Protein AF-A0A9E0F9N2-F1 (afdb_monomer)

pLDDT: mean 84.25, std 19.92, range [27.14, 98.0]

Nearest PDB structures (foldseek):
  6fth-assembly1_A  TM=6.564E-01  e=3.284E-06  Bifidobacterium longum subsp. infantis ATCC 15697 = JCM 1222 = DSM 20088
  6jhx-assembly2_B  TM=6.234E-01  e=3.284E-06  Sphingomonas sp.
  3vlw-assembly2_B  TM=6.230E-01  e=3.503E-06  Sphingomonas sp. A1
  1j1n-assembly2_B  TM=6.373E-01  e=5.504E-06  Sphingomonas sp. A1
  4xig-assembly1_Q  TM=6.237E-01  e=5.872E-06  Sphingomonas sp. A1

Mean predicted aligned error: 11.94 Å

Structure (mmCIF, N/CA/C/O backbone):
data_AF-A0A9E0F9N2-F1
#
_entry.id   AF-A0A9E0F9N2-F1
#
loop_
_atom_site.group_PDB
_atom_site.id
_atom_site.type_symbol
_atom_site.label_atom_id
_atom_site.label_alt_id
_atom_site.label_comp_id
_atom_site.label_asym_id
_atom_site.label_entity_id
_atom_site.label_seq_id
_atom_site.pdbx_PDB_ins_code
_atom_site.Cartn_x
_atom_site.Cartn_y
_atom_site.Cartn_z
_atom_site.occupancy
_atom_site.B_iso_or_equiv
_atom_site.auth_seq_id
_atom_site.auth_comp_id
_atom_site.auth_asym_id
_atom_site.auth_atom_id
_atom_site.pdbx_PDB_model_num
ATOM 1 N N . MET A 1 1 ? 9.001 -17.894 54.265 1.00 40.31 1 MET A N 1
ATOM 2 C CA . MET A 1 1 ? 8.763 -16.517 54.755 1.00 40.31 1 MET A CA 1
ATOM 3 C C . MET A 1 1 ? 7.273 -16.223 54.683 1.00 40.31 1 MET A C 1
ATOM 5 O O . MET A 1 1 ? 6.768 -15.761 53.677 1.00 40.31 1 MET A O 1
ATOM 9 N N . ASN A 1 2 ? 6.568 -16.594 55.752 1.00 41.91 2 ASN A N 1
ATOM 10 C CA . ASN A 1 2 ? 5.116 -16.511 55.919 1.00 41.91 2 ASN A CA 1
ATOM 11 C C . ASN A 1 2 ? 4.800 -15.435 56.970 1.00 41.91 2 ASN A C 1
ATOM 13 O O . ASN A 1 2 ? 4.476 -15.775 58.103 1.00 41.91 2 ASN A O 1
ATOM 17 N N . ARG A 1 3 ? 4.962 -14.144 56.645 1.00 32.81 3 ARG A N 1
ATOM 18 C CA . ARG A 1 3 ? 4.593 -13.025 57.543 1.00 32.81 3 ARG A CA 1
ATOM 19 C C . ARG A 1 3 ? 4.250 -11.732 56.787 1.00 32.81 3 ARG A C 1
ATOM 21 O O . ARG A 1 3 ? 4.814 -10.689 57.080 1.00 32.81 3 ARG A O 1
ATOM 28 N N . LEU A 1 4 ? 3.324 -11.789 55.827 1.00 34.91 4 LEU A N 1
ATOM 29 C CA . LEU A 1 4 ? 2.782 -10.566 55.203 1.00 34.91 4 LEU A CA 1
ATOM 30 C C . LEU A 1 4 ? 1.271 -10.619 54.888 1.00 34.91 4 LEU A C 1
ATOM 32 O O . LEU A 1 4 ? 0.783 -9.857 54.065 1.00 34.91 4 LEU A O 1
ATOM 36 N N . LYS A 1 5 ? 0.508 -11.515 55.537 1.00 35.12 5 LYS A N 1
ATOM 37 C CA . LYS A 1 5 ? -0.943 -11.692 55.294 1.00 35.12 5 LYS A CA 1
ATOM 38 C C . LYS A 1 5 ? -1.838 -11.582 56.541 1.00 35.12 5 LYS A C 1
ATOM 40 O O . LYS A 1 5 ? -2.915 -12.168 56.561 1.00 35.12 5 LYS A O 1
ATOM 45 N N . GLN A 1 6 ? -1.444 -10.867 57.601 1.00 38.44 6 GLN A N 1
ATOM 46 C CA . GLN A 1 6 ? -2.231 -10.928 58.845 1.00 38.44 6 GLN A CA 1
ATOM 47 C C . GLN A 1 6 ? -2.234 -9.666 59.719 1.00 38.44 6 GLN A C 1
ATOM 49 O O . GLN A 1 6 ? -1.860 -9.728 60.883 1.00 38.44 6 GLN A O 1
ATOM 54 N N . THR A 1 7 ? -2.661 -8.521 59.179 1.00 33.56 7 THR A N 1
ATOM 55 C CA . THR A 1 7 ? -3.140 -7.309 59.904 1.00 33.56 7 THR A CA 1
ATOM 56 C C . THR A 1 7 ? -3.496 -6.281 58.812 1.00 33.56 7 THR A C 1
ATOM 58 O O . THR A 1 7 ? -2.681 -6.080 57.932 1.00 33.56 7 THR A O 1
ATOM 61 N N . LEU A 1 8 ? -4.654 -5.632 58.662 1.00 30.97 8 LEU A N 1
ATOM 62 C CA . LEU A 1 8 ? -5.752 -5.262 59.542 1.00 30.97 8 LEU A CA 1
ATOM 63 C C . LEU A 1 8 ? -7.096 -5.397 58.787 1.00 30.97 8 LEU A C 1
ATOM 65 O O . LEU A 1 8 ? -7.351 -4.707 57.806 1.00 30.97 8 LEU A O 1
ATOM 69 N N . LYS A 1 9 ? -8.003 -6.219 59.318 1.00 31.59 9 LYS A N 1
ATOM 70 C CA . LYS A 1 9 ? -9.458 -6.031 59.226 1.00 31.59 9 LYS A CA 1
ATOM 71 C C . LYS A 1 9 ? -9.930 -5.848 60.667 1.00 31.59 9 LYS A C 1
ATOM 73 O O . LYS A 1 9 ? -9.740 -6.786 61.439 1.00 31.59 9 LYS A O 1
ATOM 78 N N . LYS A 1 10 ? -10.510 -4.689 61.009 1.00 31.08 10 LYS A N 1
ATOM 79 C CA . LYS A 1 10 ? -11.670 -4.504 61.915 1.00 31.08 10 LYS A CA 1
ATOM 80 C C . LYS A 1 10 ? -11.843 -3.036 62.351 1.00 31.08 10 LYS A C 1
ATOM 82 O O . LYS A 1 10 ? -11.003 -2.498 63.054 1.00 31.08 10 LYS A O 1
ATOM 87 N N . CYS A 1 11 ? -12.994 -2.490 61.945 1.00 29.84 11 CYS A N 1
ATOM 88 C CA . CYS A 1 11 ? -13.969 -1.727 62.737 1.00 29.84 11 CYS A CA 1
ATOM 89 C C . CYS A 1 11 ? -13.509 -0.510 63.556 1.00 29.84 11 CYS A C 1
ATOM 91 O O . CYS A 1 11 ? -12.897 -0.711 64.592 1.00 29.84 11 CYS A O 1
ATOM 93 N N . VAL A 1 12 ? -14.043 0.679 63.233 1.00 30.47 12 VAL A N 1
ATOM 94 C CA . VAL A 1 12 ? -14.857 1.491 64.169 1.00 30.47 12 VAL A CA 1
ATOM 95 C C . VAL A 1 12 ? -15.893 2.291 63.362 1.00 30.47 12 VAL A C 1
ATOM 97 O O . VAL A 1 12 ? -15.544 3.080 62.492 1.00 30.47 12 VAL A O 1
ATOM 100 N N . ALA A 1 13 ? -17.170 2.061 63.663 1.00 29.70 13 ALA A N 1
ATOM 101 C CA . ALA A 1 13 ? -18.295 2.935 63.349 1.00 29.70 13 ALA A CA 1
ATOM 102 C C . ALA A 1 13 ? -18.538 3.878 64.540 1.00 29.70 13 ALA A C 1
ATOM 104 O O . ALA A 1 13 ? -18.336 3.427 65.660 1.00 29.70 13 ALA A O 1
ATOM 105 N N . PHE A 1 14 ? -18.971 5.125 64.309 1.00 31.23 14 PHE A N 1
ATOM 106 C CA . PHE A 1 14 ? -19.960 5.898 65.094 1.00 31.23 14 PHE A CA 1
ATOM 107 C C . PHE A 1 14 ? -19.943 7.375 64.657 1.00 31.23 14 PHE A C 1
ATOM 109 O O . PHE A 1 14 ? -18.879 7.982 64.595 1.00 31.23 14 PHE A O 1
ATOM 116 N N . GLY A 1 15 ? -21.120 7.965 64.410 1.00 28.36 15 GLY A N 1
ATOM 117 C CA . GLY A 1 15 ? -21.256 9.417 64.241 1.00 28.36 15 GLY A CA 1
ATOM 118 C C . GLY A 1 15 ? -22.510 9.875 63.496 1.00 28.36 15 GLY A C 1
ATOM 119 O O . GLY A 1 15 ? -22.404 10.469 62.432 1.00 28.36 15 GLY A O 1
ATOM 120 N N . VAL A 1 16 ? -23.693 9.581 64.042 1.00 32.97 16 VAL A N 1
ATOM 121 C CA . VAL A 1 16 ? -24.986 10.131 63.602 1.00 32.97 16 VAL A CA 1
ATOM 122 C C . VAL A 1 16 ? -25.137 11.552 64.150 1.00 32.97 16 VAL A C 1
ATOM 124 O O . VAL A 1 16 ? -25.133 11.721 65.367 1.00 32.97 16 VAL A O 1
ATOM 127 N N . THR A 1 17 ? -25.376 12.540 63.284 1.00 34.41 17 THR A N 1
ATOM 128 C CA . THR A 1 17 ? -25.982 13.820 63.687 1.00 34.41 17 THR A CA 1
ATOM 129 C C . THR A 1 17 ? -27.096 14.161 62.705 1.00 34.41 17 THR A C 1
ATOM 131 O O . THR A 1 17 ? -26.845 14.463 61.541 1.00 34.41 17 THR A O 1
ATOM 134 N N . GLY A 1 18 ? -28.339 14.049 63.173 1.00 30.42 18 GLY A N 1
ATOM 135 C CA . GLY A 1 18 ? -29.533 14.422 62.426 1.00 30.42 18 GLY A CA 1
ATOM 136 C C . GLY A 1 18 ? -29.786 15.929 62.453 1.00 30.42 18 GLY A C 1
ATOM 137 O O . GLY A 1 18 ? -29.543 16.589 63.462 1.00 30.42 18 GLY A O 1
ATOM 138 N N . ILE A 1 19 ? -30.339 16.449 61.358 1.00 34.53 19 ILE A N 1
ATOM 139 C CA . ILE A 1 19 ? -31.045 17.731 61.312 1.00 34.53 19 ILE A CA 1
ATOM 140 C C . ILE A 1 19 ? -32.457 17.469 60.777 1.00 34.53 19 ILE A C 1
ATOM 142 O O . ILE A 1 19 ? -32.657 16.705 59.835 1.00 34.53 19 ILE A O 1
ATOM 146 N N . MET A 1 20 ? -33.419 18.061 61.483 1.00 32.75 20 MET A N 1
ATOM 147 C CA . MET A 1 20 ? -34.863 17.883 61.382 1.00 32.75 20 MET A CA 1
ATOM 148 C C . MET A 1 20 ? -35.485 18.329 60.055 1.00 32.75 20 MET A C 1
ATOM 150 O O . MET A 1 20 ? -35.034 19.263 59.400 1.00 32.75 20 MET A O 1
ATOM 154 N N . LEU A 1 21 ? -36.620 17.682 59.782 1.00 34.66 21 LEU A N 1
ATOM 155 C CA . LEU A 1 21 ? -37.637 17.980 58.785 1.00 34.66 21 LEU A CA 1
ATOM 156 C C . LEU A 1 21 ? -38.143 19.434 58.798 1.00 34.66 21 LEU A C 1
ATOM 158 O O . LEU A 1 21 ? -38.529 19.952 59.845 1.00 34.66 21 LEU A O 1
ATOM 162 N N . ILE A 1 22 ? -38.356 19.983 57.598 1.00 37.59 22 ILE A N 1
ATOM 163 C CA . ILE A 1 22 ? -39.497 20.861 57.305 1.00 37.59 22 ILE A CA 1
ATOM 164 C C . ILE A 1 22 ? -40.294 20.201 56.172 1.00 37.59 22 ILE A C 1
ATOM 166 O O . ILE A 1 22 ? -39.841 20.114 55.034 1.00 37.59 22 ILE A O 1
ATOM 170 N N . LEU A 1 23 ? -41.480 19.696 56.512 1.00 38.22 23 LEU A N 1
ATOM 171 C CA . LEU A 1 23 ? -42.520 19.263 55.580 1.00 38.22 23 LEU A CA 1
ATOM 172 C C . LEU A 1 23 ? -43.350 20.484 55.169 1.00 38.22 23 LEU A C 1
ATOM 174 O O . LEU A 1 23 ? -43.951 21.104 56.040 1.00 38.22 23 LEU A O 1
ATOM 178 N N . ALA A 1 24 ? -43.419 20.780 53.867 1.00 36.12 24 ALA A N 1
ATOM 179 C CA . ALA A 1 24 ? -44.659 21.060 53.123 1.00 36.12 24 ALA A CA 1
ATOM 180 C C . ALA A 1 24 ? -44.335 21.620 51.726 1.00 36.12 24 ALA A C 1
ATOM 182 O O . ALA A 1 24 ? -43.833 22.731 51.592 1.00 36.12 24 ALA A O 1
ATOM 183 N N . GLY A 1 25 ? -44.679 20.866 50.680 1.00 27.14 25 GLY A N 1
ATOM 184 C CA . GLY A 1 25 ? -44.636 21.347 49.298 1.00 27.14 25 GLY A CA 1
ATOM 185 C C . GLY A 1 25 ? -44.597 20.208 48.288 1.00 27.14 25 GLY A C 1
ATOM 186 O O . GLY A 1 25 ? -43.538 19.854 47.791 1.00 27.14 25 GLY A O 1
ATOM 187 N N . CYS A 1 26 ? -45.755 19.607 48.013 1.00 37.50 26 CYS A N 1
ATOM 188 C CA . CYS A 1 26 ? -45.933 18.570 47.001 1.00 37.50 26 CYS A CA 1
ATOM 189 C C . CYS A 1 26 ? -45.373 18.987 45.630 1.00 37.50 26 CYS A C 1
ATOM 191 O O . CYS A 1 26 ? -45.922 19.881 44.989 1.00 37.50 26 CYS A O 1
ATOM 193 N N . LYS A 1 27 ? -44.353 18.267 45.162 1.00 34.59 27 LYS A N 1
ATOM 194 C CA . LYS A 1 27 ? -44.205 17.746 43.793 1.00 34.59 27 LYS A CA 1
ATOM 195 C C . LYS A 1 27 ? -43.088 16.708 43.846 1.00 34.59 27 LYS A C 1
ATOM 197 O O . LYS A 1 27 ? -41.929 17.052 44.048 1.00 34.59 27 LYS A O 1
ATOM 202 N N . SER A 1 28 ? -43.475 15.437 43.784 1.00 33.94 28 SER A N 1
ATOM 203 C CA . SER A 1 28 ? -42.561 14.300 43.855 1.00 33.94 28 SER A CA 1
ATOM 204 C C . SER A 1 28 ? -41.427 14.418 42.829 1.00 33.94 28 SER A C 1
ATOM 206 O O . SER A 1 28 ? -41.646 14.983 41.753 1.00 33.94 28 SER A O 1
ATOM 208 N N . PRO A 1 29 ? -40.232 13.888 43.140 1.00 38.69 29 PRO A N 1
ATOM 209 C CA . PRO A 1 29 ? -39.065 14.013 42.284 1.00 38.69 29 PRO A CA 1
ATOM 210 C C . PRO A 1 29 ? -39.272 13.162 41.036 1.00 38.69 29 PRO A C 1
ATOM 212 O O . PRO A 1 29 ? -39.726 12.019 41.133 1.00 38.69 29 PRO A O 1
ATOM 215 N N . ALA A 1 30 ? -38.908 13.706 39.876 1.00 35.12 30 ALA A N 1
ATOM 216 C CA . ALA A 1 30 ? -38.599 12.877 38.724 1.00 35.12 30 ALA A CA 1
ATOM 217 C C . ALA A 1 30 ? -37.559 11.850 39.185 1.00 35.12 30 ALA A C 1
ATOM 219 O O . ALA A 1 30 ? -36.481 12.217 39.658 1.00 35.12 30 ALA A O 1
ATOM 220 N N . GLY A 1 31 ? -37.952 10.578 39.158 1.00 32.50 31 GLY A N 1
ATOM 221 C CA . GLY A 1 31 ? -37.070 9.479 39.489 1.00 32.50 31 GLY A CA 1
ATOM 222 C C . GLY A 1 31 ? -35.816 9.572 38.634 1.00 32.50 31 GLY A C 1
ATOM 223 O O . GLY A 1 31 ? -35.885 9.825 37.432 1.00 32.50 31 GLY A O 1
ATOM 224 N N . PHE A 1 32 ? -34.675 9.362 39.275 1.00 35.56 32 PHE A N 1
ATOM 225 C CA . PHE A 1 32 ? -33.494 8.864 38.597 1.00 35.56 32 PHE A CA 1
ATOM 226 C C . PHE A 1 32 ? -33.914 7.540 37.946 1.00 35.56 32 PHE A C 1
ATOM 228 O O . PHE A 1 32 ? -34.087 6.534 38.632 1.00 35.56 32 PHE A O 1
ATOM 235 N N . VAL A 1 33 ? -34.200 7.569 36.647 1.00 35.78 33 VAL A N 1
ATOM 236 C CA . VAL A 1 33 ? -34.389 6.355 35.860 1.00 35.78 33 VAL A CA 1
ATOM 237 C C . VAL A 1 33 ? -32.987 5.824 35.608 1.00 35.78 33 VAL A C 1
ATOM 239 O O . VAL A 1 33 ? -32.228 6.402 34.835 1.00 35.78 33 VAL A O 1
ATOM 242 N N . SER A 1 34 ? -32.623 4.752 36.306 1.00 42.72 34 SER A N 1
ATOM 243 C CA . SER A 1 34 ? -31.583 3.847 35.838 1.00 42.72 34 SER A CA 1
ATOM 244 C C . SER A 1 34 ? -32.065 3.277 34.507 1.00 42.72 34 SER A C 1
ATOM 246 O O . SER A 1 34 ? -32.918 2.390 34.483 1.00 42.72 34 SER A O 1
ATOM 248 N N . ASN A 1 35 ? -31.583 3.831 33.400 1.00 46.00 35 ASN A N 1
ATOM 249 C CA . ASN A 1 35 ? -31.760 3.211 32.098 1.00 46.00 35 ASN A CA 1
ATOM 250 C C . ASN A 1 35 ? -30.748 2.062 31.997 1.00 46.00 35 ASN A C 1
ATOM 252 O O . ASN A 1 35 ? -29.720 2.177 31.338 1.00 46.00 35 ASN A O 1
ATOM 256 N N . ASP A 1 36 ? -31.062 0.943 32.651 1.00 61.69 36 ASP A N 1
ATOM 257 C CA . ASP A 1 36 ? -30.678 -0.371 32.136 1.00 61.69 36 ASP A CA 1
ATOM 258 C C . ASP A 1 36 ? -31.484 -0.570 30.846 1.00 61.69 36 ASP A C 1
ATOM 260 O O . ASP A 1 36 ? -32.541 -1.197 30.824 1.00 61.69 36 ASP A O 1
ATOM 264 N N . ASN A 1 37 ? -31.058 0.103 29.778 1.00 81.56 37 ASN A N 1
ATOM 265 C CA . ASN A 1 37 ? -31.747 0.058 28.502 1.00 81.56 37 ASN A CA 1
ATOM 266 C C . ASN A 1 37 ? -31.257 -1.187 27.756 1.00 81.56 37 ASN A C 1
ATOM 268 O O . ASN A 1 37 ? -30.230 -1.144 27.081 1.00 81.56 37 ASN A O 1
ATOM 272 N N . GLU A 1 38 ? -31.965 -2.308 27.919 1.00 90.75 38 GLU A N 1
ATOM 273 C CA . GLU A 1 38 ? -31.661 -3.585 27.251 1.00 90.75 38 GLU A CA 1
ATOM 274 C C . GLU A 1 38 ? -31.418 -3.408 25.744 1.00 90.75 38 GLU A C 1
ATOM 276 O O . GLU A 1 38 ? -30.523 -4.041 25.190 1.00 90.75 38 GLU A O 1
ATOM 281 N N . GLU A 1 39 ? -32.143 -2.492 25.094 1.00 91.94 39 GLU A N 1
ATOM 282 C CA . GLU A 1 39 ? -31.961 -2.161 23.678 1.00 91.94 39 GLU A CA 1
ATOM 283 C C . GLU A 1 39 ? -30.603 -1.501 23.397 1.00 91.94 39 GLU A C 1
ATOM 285 O O . GLU A 1 39 ? -29.928 -1.855 22.432 1.00 91.94 39 GLU A O 1
ATOM 290 N N . TYR A 1 40 ? -30.167 -0.570 24.251 1.00 94.00 40 TYR A N 1
ATOM 291 C CA . TYR A 1 40 ? -28.843 0.047 24.138 1.00 94.00 40 TYR A CA 1
ATOM 292 C C . TYR A 1 40 ? -27.743 -1.005 24.292 1.00 94.00 40 TYR A C 1
ATOM 294 O O . TYR A 1 40 ? -26.836 -1.066 23.466 1.00 94.00 40 TYR A O 1
ATOM 302 N N . ASN A 1 41 ? -27.854 -1.865 25.309 1.00 94.94 41 ASN A N 1
ATOM 303 C CA . ASN A 1 41 ? -26.876 -2.922 25.561 1.00 94.94 41 ASN A CA 1
ATOM 304 C C . ASN A 1 41 ? -26.823 -3.931 24.407 1.00 94.94 41 ASN A C 1
ATOM 306 O O . ASN A 1 41 ? -25.735 -4.320 23.997 1.00 94.94 41 ASN A O 1
ATOM 310 N N . ALA A 1 42 ? -27.973 -4.305 23.839 1.00 95.56 42 ALA A N 1
ATOM 311 C CA . ALA A 1 42 ? -28.033 -5.187 22.676 1.00 95.56 42 ALA A CA 1
ATOM 312 C C . ALA A 1 42 ? -27.363 -4.564 21.440 1.00 95.56 42 ALA A C 1
ATOM 314 O O . ALA A 1 42 ? -26.584 -5.233 20.766 1.00 95.56 42 ALA A O 1
ATOM 315 N N . ARG A 1 43 ? -27.607 -3.275 21.169 1.00 95.88 43 ARG A N 1
ATOM 316 C CA . ARG A 1 43 ? -26.970 -2.556 20.052 1.00 95.88 43 ARG A CA 1
ATOM 317 C C . ARG A 1 43 ? -25.470 -2.355 20.257 1.00 95.88 43 ARG A C 1
ATOM 319 O O . ARG A 1 43 ? -24.709 -2.465 19.303 1.00 95.88 43 ARG A O 1
ATOM 326 N N . MET A 1 44 ? -25.039 -2.075 21.488 1.00 95.62 44 MET A N 1
ATOM 327 C CA . MET A 1 44 ? -23.616 -2.031 21.837 1.00 95.62 44 MET A CA 1
ATOM 328 C C . MET A 1 44 ? -22.942 -3.386 21.612 1.00 95.62 44 MET A C 1
ATOM 330 O O . MET A 1 44 ? -21.838 -3.428 21.077 1.00 95.62 44 MET A O 1
ATOM 334 N N . GLU A 1 45 ? -23.592 -4.481 22.007 1.00 95.00 45 GLU A N 1
ATOM 335 C CA . GLU A 1 45 ? -23.057 -5.829 21.818 1.00 95.00 45 GLU A CA 1
ATOM 336 C C . GLU A 1 45 ? -22.947 -6.179 20.332 1.00 95.00 45 GLU A C 1
ATOM 338 O O . GLU A 1 45 ? -21.895 -6.626 19.882 1.00 95.00 45 GLU A O 1
ATOM 343 N N . GLU A 1 46 ? -23.983 -5.898 19.540 1.00 95.88 46 GLU A N 1
ATOM 344 C CA . GLU A 1 46 ? -23.954 -6.090 18.086 1.00 95.88 46 GLU A CA 1
ATOM 345 C C . GLU A 1 46 ? -22.824 -5.284 17.426 1.00 95.88 46 GLU A C 1
ATOM 347 O O . GLU A 1 46 ? -22.082 -5.824 16.605 1.00 95.88 46 GLU A O 1
ATOM 352 N N . ALA A 1 47 ? -22.639 -4.018 17.813 1.00 95.25 47 ALA A N 1
ATOM 353 C CA . ALA A 1 47 ? -21.576 -3.163 17.284 1.00 95.25 47 ALA A CA 1
ATOM 354 C C . ALA A 1 47 ? -20.163 -3.664 17.623 1.00 95.25 47 ALA A C 1
ATOM 356 O O . ALA A 1 47 ? -19.248 -3.536 16.813 1.00 95.25 47 ALA A O 1
ATOM 357 N N . ARG A 1 48 ? -19.978 -4.265 18.803 1.00 92.06 48 ARG A N 1
ATOM 358 C CA . ARG A 1 48 ? -18.677 -4.785 19.259 1.00 92.06 48 ARG A CA 1
ATOM 359 C C . ARG A 1 48 ? -18.368 -6.197 18.771 1.00 92.06 48 ARG A C 1
ATOM 361 O O . ARG A 1 48 ? -17.228 -6.634 18.901 1.00 92.06 48 ARG A O 1
ATOM 368 N N . THR A 1 49 ? -19.362 -6.912 18.249 1.00 94.88 49 THR A N 1
ATOM 369 C CA . THR A 1 49 ? -19.223 -8.326 17.869 1.00 94.88 49 THR A CA 1
ATOM 370 C C . THR A 1 49 ? -19.488 -8.606 16.395 1.00 94.88 49 THR A C 1
ATOM 372 O O . THR A 1 49 ? -19.428 -9.761 15.975 1.00 94.88 49 THR A O 1
ATOM 375 N N . THR A 1 50 ? -19.769 -7.577 15.591 1.00 94.56 50 THR A N 1
ATOM 376 C CA . THR A 1 50 ? -20.038 -7.742 14.162 1.00 94.56 50 THR A CA 1
ATOM 377 C C . THR A 1 50 ? -19.345 -6.669 13.319 1.00 94.56 50 THR A C 1
ATOM 379 O O . THR A 1 50 ? -19.129 -5.555 13.793 1.00 94.56 50 THR A O 1
ATOM 382 N N . PRO A 1 51 ? -19.037 -6.946 12.037 1.00 93.81 51 PRO A N 1
ATOM 383 C CA . PRO A 1 51 ? -18.333 -5.987 11.178 1.00 93.81 51 PRO A CA 1
ATOM 384 C C . PRO A 1 51 ? -19.110 -4.703 10.857 1.00 93.81 51 PRO A C 1
ATOM 386 O O . PRO A 1 51 ? -18.510 -3.703 10.469 1.00 93.81 51 PRO A O 1
ATOM 389 N N . P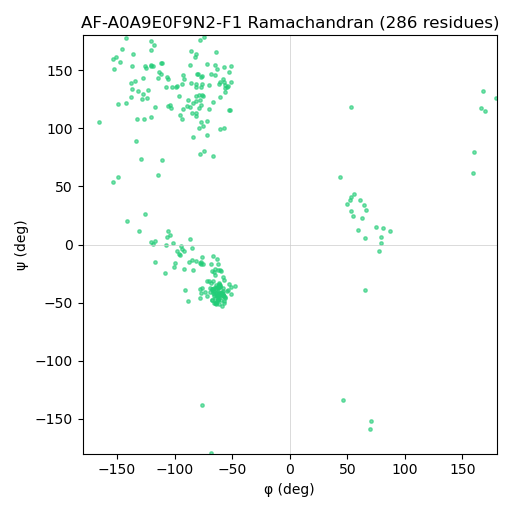HE A 1 52 ? -20.444 -4.744 10.942 1.00 94.56 52 PHE A N 1
ATOM 390 C CA . PHE A 1 52 ? -21.327 -3.669 10.471 1.00 94.56 52 PHE A CA 1
ATOM 391 C C . PHE A 1 52 ? -22.379 -3.244 11.503 1.00 94.56 52 PHE A C 1
ATOM 393 O O . PHE A 1 52 ? -23.311 -2.520 11.156 1.00 94.56 52 PHE A O 1
ATOM 400 N N . GLY A 1 53 ? -22.261 -3.689 12.756 1.00 95.19 53 GLY A N 1
ATOM 401 C CA . GLY A 1 53 ? -23.157 -3.260 13.824 1.00 95.19 53 GLY A CA 1
ATOM 402 C C . GLY A 1 53 ? -22.954 -1.777 14.132 1.00 95.19 53 GLY A C 1
ATOM 403 O O . GLY A 1 53 ? -21.848 -1.338 14.441 1.00 95.19 53 GLY A O 1
ATOM 404 N N . ALA A 1 54 ? -24.022 -0.986 14.029 1.00 97.00 54 ALA A N 1
ATOM 405 C CA . ALA A 1 54 ? -23.952 0.450 14.264 1.00 97.00 54 ALA A CA 1
ATOM 406 C C . ALA A 1 54 ? -24.003 0.784 15.753 1.00 97.00 54 ALA A C 1
ATOM 408 O O . ALA A 1 54 ? -24.959 0.416 16.448 1.00 97.00 54 ALA A O 1
ATOM 409 N N . TYR A 1 55 ? -23.037 1.576 16.220 1.00 97.38 55 TYR A N 1
ATOM 410 C CA . TYR A 1 55 ? -23.033 2.036 17.602 1.00 97.38 55 TYR A CA 1
ATOM 411 C C . TYR A 1 55 ? -24.290 2.874 17.909 1.00 97.38 55 TYR A C 1
ATOM 413 O O . TYR A 1 55 ? -24.717 3.694 17.085 1.00 97.38 55 TYR A O 1
ATOM 421 N N . PRO A 1 56 ? -24.927 2.680 19.079 1.00 96.44 56 PRO A N 1
ATOM 422 C CA . PRO A 1 56 ? -26.134 3.410 19.464 1.00 96.44 56 PRO A CA 1
ATOM 423 C C . PRO A 1 56 ? -25.897 4.913 19.642 1.00 96.44 56 PRO A C 1
ATOM 425 O O . PRO A 1 56 ? -26.815 5.700 19.418 1.00 96.44 56 PRO A O 1
ATOM 428 N N . GLU A 1 57 ? -24.670 5.307 19.973 1.00 96.19 57 GLU A N 1
ATOM 429 C CA . GLU A 1 57 ? -24.202 6.691 19.986 1.00 96.19 57 GLU A CA 1
ATOM 430 C C . GLU A 1 57 ? -23.019 6.836 19.033 1.00 96.19 57 GLU A C 1
ATOM 432 O O . GLU A 1 57 ? -22.328 5.861 18.741 1.00 96.19 57 GLU A O 1
ATOM 437 N N . THR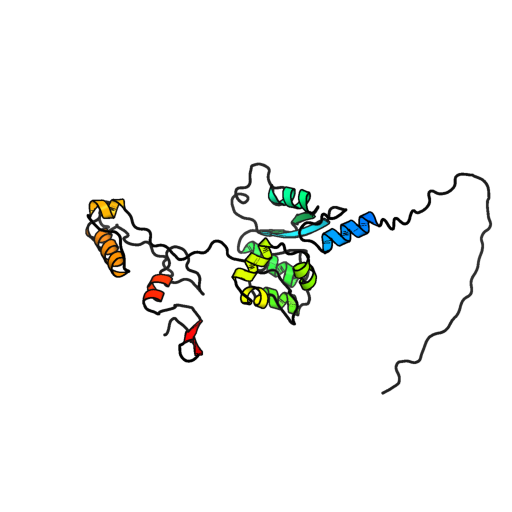 A 1 58 ? -22.809 8.048 18.513 1.00 97.25 58 THR A N 1
ATOM 438 C CA . THR A 1 58 ? -21.632 8.305 17.684 1.00 97.25 58 THR A CA 1
ATOM 439 C C . THR A 1 58 ? -20.377 8.060 18.504 1.00 97.25 58 THR A C 1
ATOM 441 O O . THR A 1 58 ? -20.197 8.692 19.544 1.00 97.25 58 THR A O 1
ATOM 444 N N . ILE A 1 59 ? -19.483 7.229 17.976 1.00 96.62 59 ILE A N 1
ATOM 445 C CA . ILE A 1 59 ? -18.122 7.113 18.490 1.00 96.62 59 ILE A CA 1
ATOM 446 C C . ILE A 1 59 ? -17.204 7.996 17.653 1.00 96.62 59 ILE A C 1
ATOM 448 O O . ILE A 1 59 ? -17.188 7.905 16.424 1.00 96.62 59 ILE A O 1
ATOM 452 N N . GLU A 1 60 ? -16.450 8.851 18.332 1.00 97.69 60 GLU A N 1
ATOM 453 C CA . GLU A 1 60 ? -15.331 9.582 17.747 1.00 97.69 60 GLU A CA 1
ATOM 454 C C . GLU A 1 60 ? -14.028 8.856 18.083 1.00 97.69 60 GLU A C 1
ATOM 456 O O . GLU A 1 60 ? -13.854 8.409 19.215 1.00 97.69 60 GLU A O 1
ATOM 461 N N . TYR A 1 61 ? -13.134 8.731 17.103 1.00 97.00 61 TYR A N 1
ATOM 462 C CA . TYR A 1 61 ? -11.789 8.190 17.298 1.00 97.00 61 TYR A CA 1
ATOM 463 C C . TYR A 1 61 ? -10.748 9.157 16.746 1.00 97.00 61 TYR A C 1
ATOM 465 O O . TYR A 1 61 ? -10.962 9.807 15.718 1.00 97.00 61 TYR A O 1
ATOM 473 N N . THR A 1 62 ? -9.614 9.245 17.425 1.00 97.94 62 THR A N 1
ATOM 474 C CA . THR A 1 62 ? -8.479 10.058 17.010 1.00 97.94 62 THR A CA 1
ATOM 475 C C . THR A 1 62 ? -7.644 9.336 15.957 1.00 97.94 62 THR A C 1
ATOM 477 O O . THR A 1 62 ? -7.365 8.142 16.072 1.00 97.94 62 THR A O 1
ATOM 480 N N . LEU A 1 63 ? -7.252 10.059 14.908 1.00 97.62 63 LEU A N 1
ATOM 481 C CA . LEU A 1 63 ? -6.533 9.504 13.762 1.00 97.62 63 LEU A CA 1
ATOM 482 C C . LEU A 1 63 ? -5.250 10.291 13.483 1.00 97.62 63 LEU A C 1
ATOM 484 O O . LEU A 1 63 ? -5.271 11.516 13.347 1.00 97.62 63 LEU A O 1
ATOM 488 N N . GLY A 1 64 ? -4.133 9.576 13.348 1.00 97.00 64 GLY A N 1
ATOM 489 C CA . GLY A 1 64 ? -2.941 10.088 12.676 1.00 97.00 64 GLY A CA 1
ATOM 490 C C . GLY A 1 64 ? -3.134 9.992 11.166 1.00 97.00 64 GLY A C 1
ATOM 491 O O . GLY A 1 64 ? -2.991 8.908 10.594 1.00 97.00 64 GLY A O 1
ATOM 492 N N . LYS A 1 65 ? -3.485 11.097 10.503 1.00 94.88 65 LYS A N 1
ATOM 493 C CA . LYS A 1 65 ? -3.938 11.082 9.109 1.00 94.88 65 LYS A CA 1
ATOM 494 C C . LYS A 1 65 ? -2.793 11.315 8.124 1.00 94.88 65 LYS A C 1
ATOM 496 O O . LYS A 1 65 ? -2.204 12.394 8.063 1.00 94.88 65 LYS A O 1
ATOM 501 N N . MET A 1 66 ? -2.527 10.309 7.293 1.00 92.69 66 MET A N 1
ATOM 502 C CA . MET A 1 66 ? -1.686 10.490 6.114 1.00 92.69 66 MET A CA 1
ATOM 503 C C . MET A 1 66 ? -2.483 11.237 5.040 1.00 92.69 66 MET A C 1
ATOM 505 O O . MET A 1 66 ? -3.615 10.868 4.706 1.00 92.69 66 MET A O 1
ATOM 509 N N . THR A 1 67 ? -1.898 12.311 4.526 1.00 91.62 67 THR A N 1
ATOM 510 C CA . THR A 1 67 ? -2.466 13.158 3.476 1.00 91.62 67 THR A CA 1
ATOM 511 C C . THR A 1 67 ? -1.671 13.000 2.188 1.00 91.62 67 THR A C 1
ATOM 513 O O . THR A 1 67 ? -0.502 12.624 2.206 1.00 91.62 67 THR A O 1
ATOM 516 N N . SER A 1 68 ? -2.312 13.288 1.058 1.00 87.81 68 SER A N 1
ATOM 517 C CA . SER A 1 68 ? -1.673 13.259 -0.257 1.00 87.81 68 SER A CA 1
ATOM 518 C C . SER A 1 68 ? -1.744 14.624 -0.938 1.00 87.81 68 SER A C 1
ATOM 520 O O . SER A 1 68 ? -2.490 15.524 -0.529 1.00 87.81 68 SER A O 1
ATOM 522 N N . VAL A 1 69 ? -0.967 14.769 -2.010 1.00 86.25 69 VAL A N 1
ATOM 523 C CA . VAL A 1 69 ? -0.951 15.963 -2.855 1.00 86.25 69 VAL A CA 1
ATOM 524 C C . VAL A 1 69 ? -2.343 16.270 -3.413 1.00 86.25 69 VAL A C 1
ATOM 526 O O . VAL A 1 69 ? -3.183 15.388 -3.585 1.00 86.25 69 VAL A O 1
ATOM 529 N N . ASN A 1 70 ? -2.593 17.551 -3.697 1.00 84.56 70 ASN A N 1
ATOM 530 C CA . ASN A 1 70 ? -3.857 18.035 -4.261 1.00 84.56 70 ASN A CA 1
ATOM 531 C C . ASN A 1 70 ? -5.110 17.580 -3.482 1.00 84.56 70 ASN A C 1
ATOM 533 O O . ASN A 1 70 ? -6.122 17.229 -4.087 1.00 84.56 70 ASN A O 1
ATOM 537 N N . ASN A 1 71 ? -5.034 17.531 -2.144 1.00 83.88 71 ASN A N 1
ATOM 538 C CA . ASN A 1 71 ? -6.130 17.062 -1.286 1.00 83.88 71 ASN A CA 1
ATOM 539 C C . ASN A 1 71 ? -6.643 15.666 -1.701 1.00 83.88 71 ASN A C 1
ATOM 541 O O . ASN A 1 71 ? -7.846 15.430 -1.785 1.00 83.88 71 ASN A O 1
ATOM 545 N N . SER A 1 72 ? -5.724 14.762 -2.060 1.00 86.12 72 SER A N 1
ATOM 546 C CA . SER A 1 72 ? -6.032 13.421 -2.588 1.00 86.12 72 SER A CA 1
ATOM 547 C C . SER A 1 72 ? -6.957 13.417 -3.817 1.00 86.12 72 SER A C 1
ATOM 549 O O . SER A 1 72 ? -7.648 12.432 -4.072 1.00 86.12 72 SER A O 1
ATOM 551 N N . ASN A 1 73 ? -6.994 14.517 -4.580 1.00 89.38 73 ASN A N 1
ATOM 552 C CA . ASN A 1 73 ? -7.938 14.747 -5.678 1.00 89.38 73 ASN A CA 1
ATOM 553 C C . ASN A 1 73 ? -9.414 14.567 -5.266 1.00 89.38 73 ASN A C 1
ATOM 555 O O . ASN A 1 73 ? -10.244 14.174 -6.090 1.00 89.38 73 ASN A O 1
ATOM 559 N N . MET A 1 74 ? -9.744 14.823 -3.994 1.00 92.06 74 MET A N 1
ATOM 560 C CA . MET A 1 74 ? -11.121 14.744 -3.510 1.00 92.06 74 MET A CA 1
ATOM 561 C C . MET A 1 74 ? -12.015 15.778 -4.217 1.00 92.06 74 MET A C 1
ATOM 563 O O . MET A 1 74 ? -11.524 16.834 -4.635 1.00 92.06 74 MET A O 1
ATOM 567 N N . PRO A 1 75 ? -13.325 15.493 -4.361 1.00 93.88 75 PRO A N 1
ATOM 568 C CA . PRO A 1 75 ? -14.284 16.458 -4.880 1.00 93.88 75 PRO A CA 1
ATOM 569 C C . PRO A 1 75 ? -14.217 17.804 -4.152 1.00 93.88 75 PRO A C 1
ATOM 571 O O . PRO A 1 75 ? -13.849 17.890 -2.982 1.00 93.88 75 PRO A O 1
ATOM 574 N N . GLU A 1 76 ? -14.618 18.869 -4.842 1.00 91.00 76 GLU A N 1
ATOM 575 C CA . GLU A 1 76 ? -14.671 20.202 -4.247 1.00 91.00 76 GLU A CA 1
ATOM 576 C C . GLU A 1 76 ? -15.549 20.198 -2.980 1.00 91.00 76 GLU A C 1
ATOM 578 O O . GLU A 1 76 ? -16.685 19.720 -3.009 1.00 91.00 76 GLU A O 1
ATOM 583 N N . ASN A 1 77 ? -15.026 20.777 -1.893 1.00 90.62 77 ASN A N 1
ATOM 584 C CA . ASN A 1 77 ? -15.594 20.824 -0.534 1.00 90.62 77 ASN A CA 1
ATOM 585 C C . ASN A 1 77 ? -15.462 19.554 0.325 1.00 90.62 77 ASN A C 1
ATOM 587 O O . ASN A 1 77 ? -15.784 19.632 1.509 1.00 90.62 77 ASN A O 1
ATOM 591 N N . ASP A 1 78 ? -14.962 18.433 -0.204 1.00 94.75 78 ASP A N 1
ATOM 592 C CA . ASP A 1 78 ? -14.637 17.276 0.638 1.00 94.75 78 ASP A CA 1
ATOM 593 C C . ASP A 1 78 ? -13.316 17.518 1.402 1.00 94.75 78 ASP A C 1
ATOM 595 O O . ASP A 1 78 ? -12.323 18.024 0.861 1.00 94.75 78 ASP A O 1
ATOM 599 N N . THR A 1 79 ? -13.301 17.133 2.678 1.00 92.88 79 THR A N 1
ATOM 600 C CA .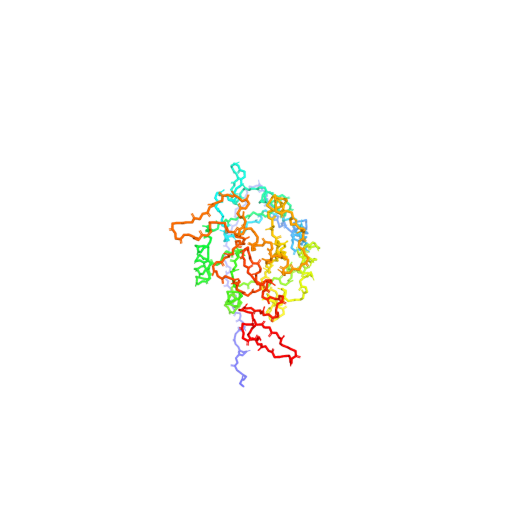 THR A 1 79 ? -12.131 17.179 3.568 1.00 92.88 79 THR A CA 1
ATOM 601 C C . THR A 1 79 ? -11.758 15.770 4.033 1.00 92.88 79 THR A C 1
ATOM 603 O O . THR A 1 79 ? -12.497 14.806 3.826 1.00 92.88 79 THR A O 1
ATOM 606 N N . TYR A 1 80 ? -10.619 15.614 4.709 1.00 92.12 80 TYR A N 1
ATOM 607 C CA . TYR A 1 80 ? -10.218 14.316 5.263 1.00 92.12 80 TYR A CA 1
ATOM 608 C C . TYR A 1 80 ? -11.146 13.794 6.373 1.00 92.12 80 TYR A C 1
ATOM 610 O O . TYR A 1 80 ? -11.225 12.581 6.576 1.00 92.12 80 TYR A O 1
ATOM 618 N N . THR A 1 81 ? -11.911 14.677 7.017 1.00 94.00 81 THR A N 1
ATOM 619 C CA . THR A 1 81 ? -12.905 14.342 8.049 1.00 94.00 81 THR A CA 1
ATOM 620 C C . THR A 1 81 ? -14.344 14.320 7.520 1.00 94.00 81 THR A C 1
ATOM 622 O O . THR A 1 81 ? -15.202 13.654 8.103 1.00 94.00 81 THR A O 1
ATOM 625 N N . ASP A 1 82 ? -14.618 14.950 6.375 1.00 95.19 82 ASP A N 1
ATOM 626 C CA . ASP A 1 82 ? -15.926 14.970 5.712 1.00 95.19 82 ASP A CA 1
ATOM 627 C C . ASP A 1 82 ? -15.790 14.694 4.206 1.00 95.19 82 ASP A C 1
ATOM 629 O O . ASP A 1 82 ? -15.647 15.599 3.386 1.00 95.19 82 ASP A O 1
ATOM 633 N N . ASN A 1 83 ? -15.834 13.414 3.836 1.00 94.94 83 ASN A N 1
ATOM 634 C CA . ASN A 1 83 ? -15.819 12.951 2.450 1.00 94.94 83 ASN A CA 1
ATOM 635 C C . ASN A 1 83 ? -16.745 11.743 2.262 1.00 94.94 83 ASN A C 1
ATOM 637 O O . ASN A 1 83 ? -17.363 11.242 3.205 1.00 94.94 83 ASN A O 1
ATOM 641 N N . ALA A 1 84 ? -16.855 11.257 1.024 1.00 95.69 84 ALA A N 1
ATOM 642 C CA . ALA A 1 84 ? -17.712 10.119 0.695 1.00 95.69 84 ALA A CA 1
ATOM 643 C C . ALA A 1 84 ? -17.479 8.889 1.598 1.00 95.69 84 ALA A C 1
ATOM 645 O O . ALA A 1 84 ? -18.447 8.222 1.965 1.00 95.69 84 ALA A O 1
ATOM 646 N N . TYR A 1 85 ? -16.234 8.612 1.996 1.00 94.56 85 TYR A N 1
ATOM 647 C CA . TYR A 1 85 ? -15.894 7.465 2.838 1.00 94.56 85 TYR A CA 1
ATOM 648 C C . TYR A 1 85 ? -16.235 7.700 4.309 1.00 94.56 85 TYR A C 1
ATOM 650 O O . TYR A 1 85 ? -16.859 6.834 4.918 1.00 94.56 85 TYR A O 1
ATOM 658 N N . THR A 1 86 ? -15.898 8.862 4.879 1.00 96.31 86 THR A N 1
ATOM 659 C CA . THR A 1 86 ? -16.204 9.151 6.293 1.00 96.31 86 THR A CA 1
ATOM 660 C C . THR A 1 86 ? -17.711 9.246 6.518 1.00 96.31 86 THR A C 1
ATOM 662 O O . THR A 1 86 ? -18.230 8.642 7.456 1.00 96.31 86 THR A O 1
ATOM 665 N N . ARG A 1 87 ? -18.454 9.866 5.590 1.00 97.44 87 ARG A N 1
ATOM 666 C CA . ARG A 1 87 ? -19.928 9.882 5.603 1.00 97.44 87 ARG A CA 1
ATOM 667 C C . ARG A 1 87 ? -20.523 8.479 5.472 1.00 97.44 87 ARG A C 1
ATOM 669 O O . ARG A 1 87 ? -21.500 8.166 6.152 1.00 97.44 87 ARG A O 1
ATOM 676 N N . TYR A 1 88 ? -19.940 7.623 4.631 1.00 97.38 88 TYR A N 1
ATOM 677 C CA . TYR A 1 88 ? -20.375 6.232 4.500 1.00 97.38 88 TYR A CA 1
ATOM 678 C C . TYR A 1 88 ? -20.151 5.450 5.800 1.00 97.38 88 TYR A C 1
ATOM 680 O O . TYR A 1 88 ? -21.104 4.878 6.326 1.00 97.38 88 TYR A O 1
ATOM 688 N N . ILE A 1 89 ? -18.946 5.498 6.374 1.00 96.81 89 ILE A N 1
ATOM 689 C CA . ILE A 1 89 ? -18.611 4.857 7.658 1.00 96.81 89 ILE A CA 1
ATOM 690 C C . ILE A 1 89 ? -19.548 5.351 8.765 1.00 96.81 89 ILE A C 1
ATOM 692 O O . ILE A 1 89 ? -20.143 4.541 9.480 1.00 96.81 89 ILE A O 1
ATOM 696 N N . LYS A 1 90 ? -19.774 6.666 8.845 1.00 97.81 90 LYS A N 1
ATOM 697 C CA . LYS A 1 90 ? -20.735 7.273 9.769 1.00 97.81 90 LYS A CA 1
ATOM 698 C C . LYS A 1 90 ? -22.140 6.703 9.587 1.00 97.81 90 LYS A C 1
ATOM 700 O O . LYS A 1 90 ? -22.797 6.373 10.566 1.00 97.81 90 LYS A O 1
ATOM 705 N N . SER A 1 91 ? -22.609 6.568 8.350 1.00 97.75 91 SER A N 1
ATOM 706 C CA . SER A 1 91 ? -23.955 6.054 8.074 1.00 97.75 91 SER A CA 1
ATOM 707 C C . SER A 1 91 ? -24.120 4.562 8.380 1.00 97.75 91 SER A C 1
ATOM 709 O O . SER A 1 91 ? -25.214 4.149 8.757 1.00 97.75 91 SER A O 1
ATOM 711 N N . VAL A 1 92 ? -23.056 3.765 8.226 1.00 96.62 92 VAL A N 1
ATOM 712 C CA . VAL A 1 92 ? -23.110 2.303 8.378 1.00 96.62 92 VAL A CA 1
ATOM 713 C C . VAL A 1 92 ? -22.872 1.881 9.821 1.00 96.62 92 VAL A C 1
ATOM 715 O O . VAL A 1 92 ? -23.647 1.086 10.337 1.00 96.62 92 VAL A O 1
ATOM 718 N N . ILE A 1 93 ? -21.831 2.409 10.473 1.00 96.88 93 ILE A N 1
ATOM 719 C CA . ILE A 1 93 ? -21.430 1.974 11.821 1.00 96.88 93 ILE A CA 1
ATOM 720 C C . ILE A 1 93 ? -21.496 3.078 12.885 1.00 96.88 93 ILE A C 1
ATOM 722 O O . ILE A 1 93 ? -21.226 2.814 14.052 1.00 96.88 93 ILE A O 1
ATOM 726 N N . ASN A 1 94 ? -21.903 4.300 12.522 1.00 97.81 94 ASN A N 1
ATOM 727 C CA . ASN A 1 94 ? -22.005 5.451 13.430 1.00 97.81 94 ASN A CA 1
ATOM 728 C C . ASN A 1 94 ? -20.669 5.875 14.071 1.00 97.81 94 ASN A C 1
ATOM 730 O O . ASN A 1 94 ? -20.618 6.291 15.227 1.00 97.81 94 ASN A O 1
ATOM 734 N N . VAL A 1 95 ? -19.584 5.809 13.297 1.00 97.56 95 VAL A N 1
ATOM 735 C CA . VAL A 1 95 ? -18.234 6.204 13.728 1.00 97.56 95 VAL A CA 1
ATOM 736 C C . VAL A 1 95 ? -17.751 7.426 12.938 1.00 97.56 95 VAL A C 1
ATOM 738 O O . VAL A 1 95 ? -18.067 7.561 11.757 1.00 97.56 95 VAL A O 1
ATOM 741 N N . GLN A 1 96 ? -17.014 8.327 13.591 1.00 97.75 96 GLN A N 1
ATOM 742 C CA . GLN A 1 96 ? -16.447 9.548 13.010 1.00 97.75 96 GLN A CA 1
ATOM 743 C C . GLN A 1 96 ? -14.965 9.691 13.380 1.00 97.75 96 GLN A C 1
ATOM 745 O O . GLN A 1 96 ? -14.612 9.584 14.550 1.00 97.75 96 GLN A O 1
ATOM 750 N N . ASN A 1 97 ? -14.104 9.978 12.405 1.00 96.94 97 ASN A N 1
ATOM 751 C CA . ASN A 1 97 ? -12.703 10.298 12.680 1.00 96.94 97 ASN A CA 1
ATOM 752 C C . ASN A 1 97 ? -12.530 11.752 13.131 1.00 96.94 97 ASN A C 1
ATOM 754 O O . ASN A 1 97 ? -13.225 12.650 12.642 1.00 96.94 97 ASN A O 1
ATOM 758 N N . VAL A 1 98 ? -11.551 11.957 14.010 1.00 97.19 98 VAL A N 1
ATOM 759 C CA . VAL A 1 98 ? -11.023 13.249 14.448 1.00 97.19 98 VAL A CA 1
ATOM 760 C C . VAL A 1 98 ? -9.513 13.233 14.233 1.00 97.19 98 VAL A C 1
ATOM 762 O O . VAL A 1 98 ? -8.775 12.550 14.941 1.00 97.19 98 VAL A O 1
ATOM 765 N N . ASP A 1 99 ? -9.038 13.981 13.246 1.00 95.75 99 ASP A N 1
ATOM 766 C CA . ASP A 1 99 ? -7.622 13.959 12.888 1.00 95.75 99 ASP A CA 1
ATOM 767 C C . ASP A 1 99 ? -6.821 14.789 13.909 1.00 95.75 99 ASP A C 1
ATOM 769 O O . ASP A 1 99 ? -7.079 15.978 14.108 1.00 95.75 99 ASP A O 1
ATOM 773 N N . VAL A 1 100 ? -5.867 14.158 14.604 1.00 96.12 100 VAL A N 1
ATOM 774 C CA . VAL A 1 100 ? -5.019 14.832 15.616 1.00 96.12 100 VAL A CA 1
ATOM 775 C C . VAL A 1 100 ? -3.722 15.371 15.024 1.00 96.12 100 VAL A C 1
ATOM 777 O O . VAL A 1 100 ? -3.116 16.289 15.577 1.00 96.12 100 VAL A O 1
ATOM 780 N N . PHE A 1 101 ? -3.314 14.823 13.883 1.00 94.50 101 PHE A N 1
ATOM 781 C CA . PHE A 1 101 ? -2.319 15.406 13.000 1.00 94.50 101 PHE A CA 1
ATOM 782 C C . PHE A 1 101 ? -2.567 14.946 11.563 1.00 94.50 101 PHE A C 1
ATOM 784 O O . PHE A 1 101 ? -3.053 13.842 11.323 1.00 94.50 101 PHE A O 1
ATOM 791 N N . GLU A 1 102 ? -2.173 15.798 10.622 1.00 94.06 102 GLU A N 1
ATOM 792 C CA . GLU A 1 102 ? -2.233 15.562 9.184 1.00 94.06 102 GLU A CA 1
ATOM 793 C C . GLU A 1 102 ? -0.851 15.846 8.592 1.00 94.06 102 GLU A C 1
ATOM 795 O O . GLU A 1 102 ? -0.289 16.922 8.810 1.00 94.06 102 GLU A O 1
ATOM 800 N N . ALA A 1 103 ? -0.274 14.887 7.873 1.00 93.62 103 ALA A N 1
ATOM 801 C CA . ALA A 1 103 ? 1.020 15.062 7.213 1.00 93.62 103 ALA A CA 1
ATOM 802 C C . ALA A 1 103 ? 1.144 14.148 5.993 1.00 93.62 103 ALA A C 1
ATOM 804 O O . ALA A 1 103 ? 0.406 13.172 5.873 1.00 93.62 103 ALA A O 1
ATOM 805 N N . ASN A 1 104 ? 2.043 14.482 5.074 1.00 92.25 104 ASN A N 1
ATOM 806 C CA . ASN A 1 104 ? 2.380 13.662 3.915 1.00 92.25 104 ASN A CA 1
ATOM 807 C C . ASN A 1 104 ? 3.811 13.123 4.031 1.00 92.25 104 ASN A C 1
ATOM 809 O O . ASN A 1 104 ? 4.654 13.724 4.702 1.00 92.25 104 ASN A O 1
ATOM 813 N N . ASP A 1 105 ? 4.068 12.011 3.343 1.00 87.56 105 ASP A N 1
ATOM 814 C CA . ASP A 1 105 ? 5.401 11.441 3.134 1.00 87.56 105 ASP A CA 1
ATOM 815 C C . ASP A 1 105 ? 6.238 11.382 4.434 1.00 87.56 105 ASP A C 1
ATOM 817 O O . ASP A 1 105 ? 5.739 11.031 5.503 1.00 87.56 105 ASP A O 1
ATOM 821 N N . SER A 1 106 ? 7.503 11.803 4.374 1.00 90.62 106 SER A N 1
ATOM 822 C CA . SER A 1 106 ? 8.445 11.769 5.499 1.00 90.62 106 SER A CA 1
ATOM 823 C C . SER A 1 106 ? 8.035 12.619 6.707 1.00 90.62 106 SER A C 1
ATOM 825 O O . SER A 1 106 ? 8.486 12.373 7.833 1.00 90.62 106 SER A O 1
ATOM 827 N N . GLN A 1 107 ? 7.178 13.628 6.515 1.00 94.31 107 GLN A N 1
ATOM 828 C CA . GLN A 1 107 ? 6.651 14.406 7.634 1.00 94.31 107 GLN A CA 1
ATOM 829 C C . GLN A 1 107 ? 5.653 13.580 8.454 1.00 94.31 107 GLN A C 1
ATOM 831 O O . GLN A 1 107 ? 5.569 13.772 9.669 1.00 94.31 107 GLN A O 1
ATOM 836 N N . TYR A 1 108 ? 4.925 12.655 7.820 1.00 95.38 108 TYR A N 1
ATOM 837 C CA . TYR A 1 108 ? 4.055 11.717 8.524 1.00 95.38 108 TYR A CA 1
ATOM 838 C C . TYR A 1 108 ? 4.873 10.784 9.414 1.00 95.38 108 TYR A C 1
ATOM 840 O O . TYR A 1 108 ? 4.618 10.736 10.616 1.00 95.38 108 TYR A O 1
ATOM 848 N N . ASP A 1 109 ? 5.920 10.160 8.869 1.00 93.69 109 ASP A N 1
ATOM 849 C CA . ASP A 1 109 ? 6.809 9.268 9.629 1.00 93.69 109 ASP A CA 1
ATOM 850 C C . ASP A 1 109 ? 7.453 9.993 10.824 1.00 93.69 109 ASP A C 1
ATOM 852 O O . ASP A 1 109 ? 7.523 9.471 11.939 1.00 93.69 109 ASP A O 1
ATOM 856 N N . THR A 1 110 ? 7.848 11.257 10.628 1.00 94.81 110 THR A N 1
ATOM 857 C CA . THR A 1 110 ? 8.376 12.109 11.707 1.00 94.81 110 THR A CA 1
ATOM 858 C C . THR A 1 110 ? 7.343 12.324 12.819 1.00 94.81 110 THR A C 1
ATOM 860 O O . THR A 1 110 ? 7.681 12.269 14.005 1.00 94.81 110 THR A O 1
ATOM 863 N N . ASN A 1 111 ? 6.079 12.562 12.460 1.00 95.69 111 ASN A N 1
ATOM 864 C CA . ASN A 1 111 ? 5.002 12.750 13.430 1.00 95.69 111 ASN A CA 1
ATOM 865 C C . ASN A 1 111 ? 4.678 11.447 14.174 1.00 95.69 111 ASN A C 1
ATOM 867 O O . ASN A 1 111 ? 4.497 11.492 15.391 1.00 95.69 111 ASN A O 1
ATOM 871 N N . VAL A 1 112 ? 4.662 10.305 13.476 1.00 95.44 112 VAL A N 1
ATOM 872 C CA . VAL A 1 112 ? 4.481 8.968 14.070 1.00 95.44 112 VAL A CA 1
ATOM 873 C C . VAL A 1 112 ? 5.580 8.691 15.095 1.00 95.44 112 VAL A C 1
ATOM 875 O O . VAL A 1 112 ? 5.286 8.460 16.269 1.00 95.44 112 VAL A O 1
ATOM 878 N N . SER A 1 113 ? 6.847 8.850 14.708 1.00 93.25 113 SER A N 1
ATOM 879 C CA . SER A 1 113 ? 7.996 8.704 15.614 1.00 93.25 113 SER A CA 1
ATOM 880 C C . SER A 1 113 ? 7.875 9.585 16.866 1.00 93.25 113 SER A C 1
ATOM 882 O O . SER A 1 113 ? 8.203 9.165 17.980 1.00 93.25 113 SER A O 1
ATOM 884 N N . MET A 1 114 ? 7.377 10.816 16.709 1.00 94.06 114 MET A N 1
ATOM 885 C CA . MET A 1 114 ? 7.172 11.742 17.821 1.00 94.06 114 MET A CA 1
ATOM 886 C C . MET A 1 114 ? 6.074 11.264 18.781 1.00 94.06 114 MET A C 1
ATOM 888 O O . MET A 1 114 ? 6.308 11.252 19.991 1.00 94.06 114 MET A O 1
ATOM 892 N N . VAL A 1 115 ? 4.903 10.850 18.281 1.00 95.19 115 VAL A N 1
ATOM 893 C CA . VAL A 1 115 ? 3.803 10.395 19.154 1.00 95.19 115 VAL A CA 1
ATOM 894 C C . VAL A 1 115 ? 4.126 9.076 19.856 1.00 95.19 115 VAL A C 1
ATOM 896 O O . VAL A 1 115 ? 3.756 8.926 21.022 1.00 95.19 115 VAL A O 1
ATOM 899 N N . ILE A 1 116 ? 4.881 8.176 19.209 1.00 94.06 116 ILE A N 1
ATOM 900 C CA . ILE A 1 116 ? 5.414 6.950 19.829 1.00 94.06 116 ILE A CA 1
ATOM 901 C C . ILE A 1 116 ? 6.344 7.309 20.989 1.00 94.06 116 ILE A C 1
ATOM 903 O O . ILE A 1 116 ? 6.139 6.853 22.112 1.00 94.06 116 ILE A O 1
ATOM 907 N N . SER A 1 117 ? 7.321 8.188 20.752 1.00 91.75 117 SER A N 1
ATOM 908 C CA . SER A 1 117 ? 8.278 8.634 21.776 1.00 91.75 117 SER A CA 1
ATOM 909 C C . SER A 1 117 ? 7.603 9.328 22.966 1.00 91.75 117 SER A C 1
ATOM 911 O O . SER A 1 117 ? 8.010 9.159 24.117 1.00 91.75 117 SER A O 1
ATOM 913 N N . MET A 1 118 ? 6.539 10.091 22.706 1.00 92.56 118 MET A N 1
ATOM 914 C CA . MET A 1 118 ? 5.748 10.761 23.741 1.00 92.56 118 MET A CA 1
ATOM 915 C C . MET A 1 118 ? 4.792 9.819 24.490 1.00 92.56 118 MET A C 1
ATOM 917 O O . MET A 1 118 ? 4.276 10.210 25.538 1.00 92.56 118 MET A O 1
ATOM 921 N N . GLY A 1 119 ? 4.526 8.616 23.967 1.00 90.69 119 GLY A N 1
ATOM 922 C CA . GLY A 1 119 ? 3.484 7.718 24.473 1.00 90.69 119 GLY A CA 1
ATOM 923 C C . GLY A 1 119 ? 2.070 8.301 24.351 1.00 90.69 119 GLY A C 1
ATOM 924 O O . GLY A 1 119 ? 1.183 7.931 25.115 1.00 90.69 119 GLY A O 1
ATOM 925 N N . SER A 1 120 ? 1.864 9.253 23.436 1.00 93.19 120 SER A N 1
ATOM 926 C CA . SER A 1 120 ? 0.601 9.976 23.235 1.00 93.19 120 SER A CA 1
ATOM 927 C C . SER A 1 120 ? 0.011 9.636 21.869 1.00 93.19 120 SER A C 1
ATOM 929 O O . SER A 1 120 ? -0.120 10.505 21.003 1.00 93.19 120 SER A O 1
ATOM 931 N N . LEU A 1 121 ? -0.258 8.348 21.661 1.00 96.81 121 LEU A N 1
ATOM 932 C CA . LEU A 1 121 ? -0.752 7.827 20.392 1.00 96.81 121 LEU A CA 1
ATOM 933 C C . LEU A 1 121 ? -2.188 8.304 20.111 1.00 96.81 121 LEU A C 1
ATOM 935 O O . LEU A 1 121 ? -2.971 8.441 21.055 1.00 96.81 121 LEU A O 1
ATOM 939 N N . PRO A 1 122 ? -2.557 8.532 18.837 1.00 97.56 122 PRO A N 1
ATOM 940 C CA . PRO A 1 122 ? -3.961 8.490 18.442 1.00 97.56 122 PRO A CA 1
ATOM 941 C C . PRO A 1 122 ? -4.534 7.077 18.631 1.00 97.56 122 PRO A C 1
ATOM 943 O O . PRO A 1 122 ? -3.787 6.105 18.727 1.00 97.56 122 PRO A O 1
ATOM 946 N N . ASP A 1 123 ? -5.859 6.955 18.597 1.00 97.62 123 ASP A N 1
ATOM 947 C CA . ASP A 1 123 ? -6.546 5.659 18.642 1.00 97.62 123 ASP A CA 1
ATOM 948 C C . ASP A 1 123 ? -6.172 4.788 17.431 1.00 97.62 123 ASP A C 1
ATOM 950 O O . ASP A 1 123 ? -6.088 3.567 17.542 1.00 97.62 123 ASP A O 1
ATOM 954 N N . ILE A 1 124 ? -5.948 5.413 16.266 1.00 96.88 124 ILE A N 1
ATOM 955 C CA . ILE A 1 124 ? -5.533 4.740 15.030 1.00 96.88 124 ILE A CA 1
ATOM 956 C C . ILE A 1 124 ? -4.424 5.545 14.336 1.00 96.88 124 ILE A C 1
ATOM 958 O O . ILE A 1 124 ? -4.536 6.758 14.146 1.00 96.88 124 ILE A O 1
ATOM 962 N N . MET A 1 125 ? -3.366 4.865 13.897 1.00 96.25 125 MET A N 1
ATOM 963 C CA . MET A 1 125 ? -2.342 5.395 12.988 1.00 96.25 125 MET A CA 1
ATOM 964 C C . MET A 1 125 ? -1.736 4.270 12.150 1.00 96.25 125 MET A C 1
ATOM 966 O O . MET A 1 125 ? -1.851 3.098 12.507 1.00 96.25 125 MET A O 1
ATOM 970 N N . VAL A 1 126 ? -1.092 4.638 11.046 1.00 95.06 126 VAL A N 1
ATOM 971 C CA . VAL A 1 126 ? -0.285 3.721 10.239 1.00 95.06 126 VAL A CA 1
ATOM 972 C C . VAL A 1 126 ? 1.163 3.830 10.707 1.00 95.06 126 VAL A C 1
ATOM 974 O O . VAL A 1 126 ? 1.640 4.931 10.978 1.00 95.06 126 VAL A O 1
ATOM 977 N N . VAL A 1 127 ? 1.842 2.692 10.812 1.00 94.19 127 VAL A N 1
ATOM 978 C CA . VAL A 1 127 ? 3.289 2.605 11.039 1.00 94.19 127 VAL A CA 1
ATOM 979 C C . VAL A 1 127 ? 3.940 2.008 9.799 1.00 94.19 127 VAL A C 1
ATOM 981 O O . VAL A 1 127 ? 3.316 1.213 9.094 1.00 94.19 127 VAL A O 1
ATOM 984 N N . SER A 1 128 ? 5.171 2.413 9.521 1.00 88.31 128 SER A N 1
ATOM 985 C CA . SER A 1 128 ? 5.832 2.167 8.236 1.00 88.31 128 SER A CA 1
ATOM 986 C C . SER A 1 128 ? 6.769 0.956 8.284 1.00 88.31 128 SER A C 1
ATOM 988 O O . SER A 1 128 ? 7.327 0.565 7.260 1.00 88.31 128 SER A O 1
ATOM 990 N N . SER A 1 129 ? 6.967 0.348 9.460 1.00 88.19 129 SER A N 1
ATOM 991 C CA . SER A 1 129 ? 7.893 -0.775 9.626 1.00 88.19 129 SER A CA 1
ATOM 992 C C . SER A 1 129 ? 7.468 -1.788 10.686 1.00 88.19 129 SER A C 1
ATOM 994 O O . SER A 1 129 ? 6.735 -1.480 11.626 1.00 88.19 129 SER A O 1
ATOM 996 N N . GLN A 1 130 ? 7.994 -3.006 10.543 1.00 89.44 130 GLN A N 1
ATOM 997 C CA . GLN A 1 130 ? 7.867 -4.066 11.539 1.00 89.44 130 GLN A CA 1
ATOM 998 C C . GLN A 1 130 ? 8.504 -3.660 12.878 1.00 89.44 130 GLN A C 1
ATOM 1000 O O . GLN A 1 130 ? 7.895 -3.859 13.924 1.00 89.44 130 GLN A O 1
ATOM 1005 N N . ASP A 1 131 ? 9.681 -3.031 12.838 1.00 91.44 131 ASP A N 1
ATOM 1006 C CA . ASP A 1 131 ? 10.412 -2.570 14.023 1.00 91.44 131 ASP A CA 1
ATOM 1007 C C . ASP A 1 131 ? 9.577 -1.597 14.881 1.00 91.44 131 ASP A C 1
ATOM 1009 O O . ASP A 1 131 ? 9.614 -1.653 16.111 1.00 91.44 131 ASP A O 1
ATOM 1013 N N . GLU A 1 132 ? 8.781 -0.721 14.256 1.00 93.38 132 GLU A N 1
ATOM 1014 C CA . GLU A 1 132 ? 7.862 0.173 14.977 1.00 93.38 132 GLU A CA 1
ATOM 1015 C C . GLU A 1 132 ? 6.735 -0.600 15.674 1.00 93.38 132 GLU A C 1
ATOM 1017 O O . GLU A 1 132 ? 6.370 -0.267 16.805 1.00 93.38 132 GLU A O 1
ATOM 1022 N N . VAL A 1 133 ? 6.198 -1.651 15.041 1.00 95.25 133 VAL A N 1
ATOM 1023 C CA . VAL A 1 133 ? 5.210 -2.537 15.678 1.00 95.25 133 VAL A CA 1
ATOM 1024 C C . VAL A 1 133 ? 5.838 -3.229 16.886 1.00 95.25 133 VAL A C 1
ATOM 1026 O O . VAL A 1 133 ? 5.250 -3.204 17.966 1.00 95.25 133 VAL A O 1
ATOM 1029 N N . GLU A 1 134 ? 7.038 -3.793 16.737 1.00 94.94 134 GLU A N 1
ATOM 1030 C CA . GLU A 1 134 ? 7.773 -4.447 17.829 1.00 94.94 134 GLU A CA 1
ATOM 1031 C C . GLU A 1 134 ? 7.986 -3.490 19.005 1.00 94.94 134 GLU A C 1
ATOM 1033 O O . GLU A 1 134 ? 7.631 -3.810 20.142 1.00 94.94 134 GLU A O 1
ATOM 1038 N N . GLN A 1 135 ? 8.459 -2.272 18.731 1.00 94.06 135 GLN A N 1
ATOM 1039 C CA . GLN A 1 135 ? 8.657 -1.241 19.749 1.00 94.06 135 GLN A CA 1
ATOM 1040 C C . GLN A 1 135 ? 7.360 -0.912 20.504 1.00 94.06 135 GLN A C 1
ATOM 1042 O O . GLN A 1 135 ? 7.370 -0.767 21.729 1.00 94.06 135 GLN A O 1
ATOM 1047 N N . LEU A 1 136 ? 6.239 -0.787 19.790 1.00 96.88 136 LEU A N 1
ATOM 1048 C CA . LEU A 1 136 ? 4.929 -0.499 20.375 1.00 96.88 136 LEU A CA 1
ATOM 1049 C C . LEU A 1 136 ? 4.411 -1.649 21.250 1.00 96.88 136 LEU A C 1
ATOM 1051 O O . LEU A 1 136 ? 3.852 -1.393 22.323 1.00 96.88 136 LEU A O 1
ATOM 1055 N N . VAL A 1 137 ? 4.618 -2.899 20.820 1.00 97.00 137 VAL A N 1
ATOM 1056 C CA . VAL A 1 137 ? 4.272 -4.104 21.591 1.00 97.00 137 VAL A CA 1
ATOM 1057 C C . VAL A 1 137 ? 5.102 -4.176 22.869 1.00 97.00 137 VAL A C 1
ATOM 1059 O O . VAL A 1 137 ? 4.539 -4.319 23.956 1.00 97.00 137 VAL A O 1
ATOM 1062 N N . GLU A 1 138 ? 6.423 -4.027 22.769 1.00 94.81 138 GLU A N 1
ATOM 1063 C CA . GLU A 1 138 ? 7.336 -4.081 23.917 1.00 94.81 138 GLU A CA 1
ATOM 1064 C C . GLU A 1 138 ? 7.063 -2.968 24.935 1.00 94.81 138 GLU A C 1
ATOM 1066 O O . GLU A 1 138 ? 7.146 -3.187 26.148 1.00 94.81 138 GLU A O 1
ATOM 1071 N N . ALA A 1 139 ? 6.698 -1.778 24.453 1.00 94.81 139 ALA A N 1
ATOM 1072 C CA . ALA A 1 139 ? 6.326 -0.646 25.295 1.00 94.81 139 ALA A CA 1
ATOM 1073 C C . ALA A 1 139 ? 4.914 -0.771 25.901 1.00 94.81 139 ALA A C 1
ATOM 1075 O O . ALA A 1 139 ? 4.565 0.013 26.787 1.00 94.81 139 ALA A O 1
ATOM 1076 N N . GLY A 1 140 ? 4.106 -1.739 25.453 1.00 95.75 140 GLY A N 1
ATOM 1077 C CA . GLY A 1 140 ? 2.723 -1.923 25.897 1.00 95.75 140 GLY A CA 1
ATOM 1078 C C . GLY A 1 140 ? 1.811 -0.756 25.517 1.00 95.75 140 GLY A C 1
ATOM 1079 O O . GLY A 1 140 ? 0.931 -0.392 26.296 1.00 95.75 140 GLY A O 1
ATOM 1080 N N . LEU A 1 141 ? 2.059 -0.135 24.359 1.00 96.44 141 LEU A N 1
ATOM 1081 C CA . LEU A 1 141 ? 1.344 1.060 23.897 1.00 96.44 141 LEU A CA 1
ATOM 1082 C C . LEU A 1 141 ? 0.165 0.754 22.960 1.00 96.44 141 LEU A C 1
ATOM 1084 O O . LEU A 1 141 ? -0.605 1.661 22.658 1.00 96.44 141 LEU A O 1
ATOM 1088 N N . ILE A 1 142 ? 0.017 -0.493 22.507 1.00 97.06 142 ILE A N 1
ATOM 1089 C CA . ILE A 1 142 ? -1.053 -0.930 21.600 1.00 97.06 142 ILE A CA 1
ATOM 1090 C C . ILE A 1 142 ? -1.848 -2.104 22.182 1.00 97.06 142 ILE A C 1
ATOM 1092 O O . ILE A 1 142 ? -1.339 -2.883 22.990 1.00 97.06 142 ILE A O 1
ATOM 1096 N N . GLU A 1 143 ? -3.116 -2.198 21.787 1.00 96.81 143 GLU A N 1
ATOM 1097 C CA . GLU A 1 143 ? -4.103 -3.127 22.348 1.00 96.81 143 GLU A CA 1
ATOM 1098 C C . GLU A 1 143 ? -4.063 -4.508 21.671 1.00 96.81 143 GLU A C 1
ATOM 1100 O O . GLU A 1 143 ? -3.705 -4.640 20.502 1.00 96.81 143 GLU A O 1
ATOM 1105 N N . ASP A 1 144 ? -4.489 -5.543 22.397 1.00 97.94 144 ASP A N 1
ATOM 1106 C CA . ASP A 1 144 ? -4.744 -6.868 21.829 1.00 97.94 144 ASP A CA 1
ATOM 1107 C C . ASP A 1 144 ? -6.014 -6.837 20.959 1.00 97.94 144 ASP A C 1
ATOM 1109 O O . ASP A 1 144 ? -7.142 -6.795 21.454 1.00 97.94 144 ASP A O 1
ATOM 1113 N N . LEU A 1 145 ? -5.841 -6.883 19.638 1.00 97.06 145 LEU A N 1
ATOM 1114 C CA . LEU A 1 145 ? -6.931 -6.823 18.665 1.00 97.06 145 LEU A CA 1
ATOM 1115 C C . LEU A 1 145 ? -7.546 -8.194 18.370 1.00 97.06 145 LEU A C 1
ATOM 1117 O O . LEU A 1 145 ? -8.411 -8.286 17.502 1.00 97.06 145 LEU A O 1
ATOM 1121 N N . THR A 1 146 ? -7.136 -9.270 19.048 1.00 96.62 146 THR A N 1
ATOM 1122 C CA . THR A 1 146 ? -7.535 -10.645 18.695 1.00 96.62 146 THR A CA 1
ATOM 1123 C C . THR A 1 146 ? -9.050 -10.842 18.713 1.00 96.62 146 THR A C 1
ATOM 1125 O O . THR A 1 146 ? -9.610 -11.451 17.798 1.00 96.62 146 THR A O 1
ATOM 1128 N N . GLU A 1 147 ? -9.737 -10.321 19.731 1.00 95.38 147 GLU A N 1
ATOM 1129 C CA . GLU A 1 147 ? -11.198 -10.416 19.835 1.00 95.38 147 GLU A CA 1
ATOM 1130 C C . GLU A 1 147 ? -11.887 -9.625 18.714 1.00 95.38 147 GLU A C 1
ATOM 1132 O O . GLU A 1 147 ? -12.701 -10.178 17.970 1.00 95.38 147 GLU A O 1
ATOM 1137 N N . SER A 1 148 ? -11.488 -8.363 18.531 1.00 94.06 148 SER A N 1
ATOM 1138 C CA . SER A 1 148 ? -12.001 -7.480 17.479 1.00 94.06 148 SER A CA 1
ATOM 1139 C C . SER A 1 148 ? -11.757 -8.048 16.081 1.00 94.06 148 SER A C 1
ATOM 1141 O O . SER A 1 148 ? -12.648 -8.022 15.238 1.00 94.06 148 SER A O 1
ATOM 1143 N N . TYR A 1 149 ? -10.581 -8.619 15.827 1.00 93.69 149 TYR A N 1
ATOM 1144 C CA . TYR A 1 149 ? -10.255 -9.276 14.565 1.00 93.69 149 TYR A CA 1
ATOM 1145 C C . TYR A 1 149 ? -11.184 -10.464 14.311 1.00 93.69 149 TYR A C 1
ATOM 1147 O O . TYR A 1 149 ? -11.715 -10.612 13.214 1.00 93.69 149 TYR A O 1
ATOM 1155 N N . ASN A 1 150 ? -11.410 -11.316 15.312 1.00 92.94 150 ASN A N 1
ATOM 1156 C CA . ASN A 1 150 ? -12.236 -12.508 15.134 1.00 92.94 150 ASN A CA 1
ATOM 1157 C C . ASN A 1 150 ? -13.710 -12.170 14.891 1.00 92.94 150 ASN A C 1
ATOM 1159 O O . ASN A 1 150 ? -14.335 -12.821 14.048 1.00 92.94 150 ASN A O 1
ATOM 1163 N N . ASN A 1 151 ? -14.228 -11.154 15.583 1.00 93.25 151 ASN A N 1
ATOM 1164 C CA . ASN A 1 151 ? -15.645 -10.796 15.569 1.00 93.25 151 ASN A CA 1
ATOM 1165 C C . ASN A 1 151 ? -16.010 -9.772 14.478 1.00 93.25 151 ASN A C 1
ATOM 1167 O O . ASN A 1 151 ? -17.059 -9.882 13.844 1.00 93.25 151 ASN A O 1
ATOM 1171 N N . CYS A 1 152 ? -15.149 -8.782 14.234 1.00 94.62 152 CYS A N 1
ATOM 1172 C CA . CYS A 1 152 ? -15.495 -7.590 13.452 1.00 94.62 152 CYS A CA 1
ATOM 1173 C C . CYS A 1 152 ? -14.855 -7.544 12.057 1.00 94.62 152 CYS A C 1
ATOM 1175 O O . CYS A 1 152 ? -15.118 -6.617 11.291 1.00 94.62 152 CYS A O 1
ATOM 1177 N N . ILE A 1 153 ? -14.054 -8.537 11.665 1.00 92.50 153 ILE A N 1
ATOM 1178 C CA . ILE A 1 153 ? -13.570 -8.638 10.283 1.00 92.50 153 ILE A CA 1
ATOM 1179 C C . ILE A 1 153 ? -14.675 -9.169 9.357 1.00 92.50 153 ILE A C 1
ATOM 1181 O O . ILE A 1 153 ? -15.287 -10.207 9.611 1.00 92.50 153 ILE A O 1
ATOM 1185 N N . SER A 1 154 ? -14.933 -8.475 8.247 1.00 92.75 154 SER A N 1
ATOM 1186 C CA . SER A 1 154 ? -15.890 -8.965 7.245 1.00 92.75 154 SER A CA 1
ATOM 1187 C C . SER A 1 154 ? -15.339 -10.164 6.462 1.00 92.75 154 SER A C 1
ATOM 1189 O O . SER A 1 154 ? -14.128 -10.278 6.262 1.00 92.75 154 SER A O 1
ATOM 1191 N N . ASP A 1 155 ? -16.224 -11.004 5.915 1.00 93.62 155 ASP A N 1
ATOM 1192 C CA . ASP A 1 155 ? -15.849 -12.147 5.063 1.00 93.62 155 ASP A CA 1
ATOM 1193 C C . ASP A 1 155 ? -14.929 -11.759 3.901 1.00 93.62 155 ASP A C 1
ATOM 1195 O O . ASP A 1 155 ? -14.068 -12.535 3.489 1.00 93.62 155 ASP A O 1
ATOM 1199 N N . ARG A 1 156 ? -15.108 -10.552 3.349 1.00 92.69 156 ARG A N 1
ATOM 1200 C CA . ARG A 1 156 ? -14.276 -10.053 2.252 1.00 92.69 156 ARG A CA 1
ATOM 1201 C C . ARG A 1 156 ? -12.841 -9.808 2.709 1.00 92.69 156 ARG A C 1
ATOM 1203 O O . ARG A 1 156 ? -11.923 -10.241 2.023 1.00 92.69 156 ARG A O 1
ATOM 1210 N N . ILE A 1 157 ? -12.658 -9.124 3.837 1.00 91.69 157 ILE A N 1
ATOM 1211 C CA . ILE A 1 157 ? -11.320 -8.837 4.375 1.00 91.69 157 ILE A CA 1
ATOM 1212 C C . ILE A 1 157 ? -10.671 -10.132 4.873 1.00 91.69 157 ILE A C 1
ATOM 1214 O O . ILE A 1 157 ? -9.492 -10.350 4.620 1.00 91.69 157 ILE A O 1
ATOM 1218 N N . ARG A 1 158 ? -11.446 -11.048 5.467 1.00 91.25 158 ARG A N 1
ATOM 1219 C CA . ARG A 1 158 ? -10.950 -12.375 5.855 1.00 91.25 158 ARG A CA 1
ATOM 1220 C C . ARG A 1 158 ? -10.383 -13.139 4.656 1.00 91.25 158 ARG A C 1
ATOM 1222 O O . ARG A 1 158 ? -9.236 -13.559 4.707 1.00 91.25 158 ARG A O 1
ATOM 1229 N N . LYS A 1 159 ? -11.134 -13.227 3.552 1.00 91.44 159 LYS A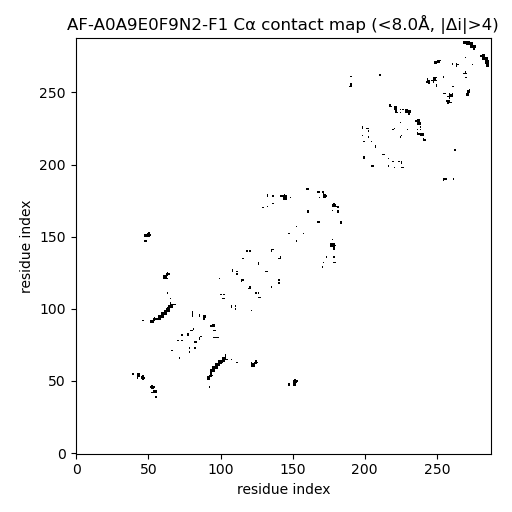 N 1
ATOM 1230 C CA . LYS A 1 159 ? -10.662 -13.854 2.303 1.00 91.44 159 LYS A CA 1
ATOM 1231 C C . LYS A 1 159 ? -9.436 -13.161 1.713 1.00 91.44 159 LYS A C 1
ATOM 1233 O O . LYS A 1 159 ? -8.597 -13.818 1.108 1.00 91.44 159 LYS A O 1
ATOM 1238 N N . MET A 1 160 ? -9.354 -11.840 1.860 1.00 90.12 160 MET A N 1
ATOM 1239 C CA . MET A 1 160 ? -8.199 -11.070 1.414 1.00 90.12 160 MET A CA 1
ATOM 1240 C C . MET A 1 160 ? -6.954 -11.478 2.203 1.00 90.12 160 MET A C 1
ATOM 1242 O O . MET A 1 160 ? -5.972 -11.855 1.581 1.00 90.12 160 MET A O 1
ATOM 1246 N N . TYR A 1 161 ? -7.012 -11.531 3.536 1.00 90.94 161 TYR A N 1
ATOM 1247 C CA . TYR A 1 161 ? -5.895 -12.029 4.347 1.00 90.94 161 TYR A CA 1
ATOM 1248 C C . TYR A 1 161 ? -5.569 -13.502 4.069 1.00 90.94 161 TYR A C 1
ATOM 1250 O O . TYR A 1 161 ? -4.407 -13.830 3.863 1.00 90.94 161 TYR A O 1
ATOM 1258 N N . GLU A 1 162 ? -6.578 -14.373 3.962 1.00 89.94 162 GLU A N 1
ATOM 1259 C CA . GLU A 1 162 ? -6.390 -15.799 3.643 1.00 89.94 162 GLU A CA 1
ATOM 1260 C C . GLU A 1 162 ? -5.663 -16.025 2.306 1.00 89.94 162 GLU A C 1
ATOM 1262 O O . GLU A 1 162 ? -4.971 -17.030 2.148 1.00 89.94 162 GLU A O 1
ATOM 1267 N N . SER A 1 163 ? -5.771 -15.096 1.347 1.00 89.56 163 SER A N 1
ATOM 1268 C CA . SER A 1 163 ? -5.063 -15.200 0.063 1.00 89.56 163 SER A CA 1
ATOM 1269 C C . SER A 1 163 ? -3.539 -15.050 0.157 1.00 89.56 163 SER A C 1
ATOM 1271 O O . SER A 1 163 ? -2.848 -15.482 -0.764 1.00 89.56 163 SER A O 1
ATOM 1273 N N . TYR A 1 164 ? -3.010 -14.522 1.267 1.00 87.25 164 TYR A N 1
ATOM 1274 C CA . TYR A 1 164 ? -1.567 -14.437 1.538 1.00 87.25 164 TYR A CA 1
ATOM 1275 C C . TYR A 1 164 ? -1.045 -15.627 2.360 1.00 87.25 164 TYR A C 1
ATOM 1277 O O . TYR A 1 164 ? 0.151 -15.709 2.630 1.00 87.25 164 TYR A O 1
ATOM 1285 N N . GLY A 1 165 ? -1.917 -16.564 2.753 1.00 87.94 165 GLY A N 1
ATOM 1286 C CA . GLY A 1 165 ? -1.581 -17.607 3.722 1.00 87.94 165 GLY A CA 1
ATOM 1287 C C . GLY A 1 165 ? -1.411 -17.045 5.137 1.00 87.94 165 GLY A C 1
ATOM 1288 O O . GLY A 1 165 ? -2.022 -16.038 5.491 1.00 87.94 165 GLY A O 1
ATOM 1289 N N . ASP A 1 166 ? -0.586 -17.705 5.952 1.00 87.75 166 ASP A N 1
ATOM 1290 C CA . ASP A 1 166 ? -0.410 -17.337 7.365 1.00 87.75 166 ASP A CA 1
ATOM 1291 C C . ASP A 1 166 ? 0.608 -16.199 7.576 1.00 87.75 166 ASP A C 1
ATOM 1293 O O . ASP A 1 166 ? 0.519 -15.469 8.562 1.00 87.75 166 ASP A O 1
ATOM 1297 N N . SER A 1 167 ? 1.518 -15.971 6.617 1.00 87.00 167 SER A N 1
ATOM 1298 C CA . SER A 1 167 ? 2.658 -15.051 6.766 1.00 87.00 167 SER A CA 1
ATOM 1299 C C . SER A 1 167 ? 2.247 -13.625 7.128 1.00 87.00 167 SER A C 1
ATOM 1301 O O . SER A 1 167 ? 2.823 -13.023 8.029 1.00 87.00 167 SER A O 1
ATOM 1303 N N . LEU A 1 168 ? 1.216 -13.095 6.469 1.00 88.31 168 LEU A N 1
ATOM 1304 C CA . LEU A 1 168 ? 0.745 -11.732 6.702 1.00 88.31 168 LEU A CA 1
ATOM 1305 C C . LEU A 1 168 ? 0.206 -11.546 8.129 1.00 88.31 168 LEU A C 1
ATOM 1307 O O . LEU A 1 168 ? 0.400 -10.502 8.748 1.00 88.31 168 LEU A O 1
ATOM 1311 N N . LYS A 1 169 ? -0.474 -12.566 8.661 1.00 90.00 169 LYS A N 1
ATOM 1312 C CA . LYS A 1 169 ? -1.003 -12.550 10.027 1.00 90.00 169 LYS A CA 1
ATOM 1313 C C . LYS A 1 169 ? 0.107 -12.777 11.053 1.00 90.00 169 LYS A C 1
ATOM 1315 O O . LYS A 1 169 ? 0.081 -12.152 12.114 1.00 90.00 169 LYS A O 1
ATOM 1320 N N . ASP A 1 170 ? 1.067 -13.641 10.746 1.00 92.06 170 ASP A N 1
ATOM 1321 C CA . ASP A 1 170 ? 2.197 -13.938 11.626 1.00 92.06 170 ASP A CA 1
ATOM 1322 C C . ASP A 1 170 ? 3.043 -12.688 11.896 1.00 92.06 170 ASP A C 1
ATOM 1324 O O . ASP A 1 170 ? 3.450 -12.472 13.034 1.00 92.06 170 ASP A O 1
ATOM 1328 N N . MET A 1 171 ? 3.209 -11.804 10.903 1.00 91.06 171 MET A N 1
ATOM 1329 C CA . MET A 1 171 ? 3.932 -10.530 11.060 1.00 91.06 171 MET A CA 1
ATOM 1330 C C . MET A 1 171 ? 3.359 -9.631 12.164 1.00 91.06 171 MET A C 1
ATOM 1332 O O . MET A 1 171 ? 4.091 -8.885 12.803 1.00 91.06 171 MET A O 1
ATOM 1336 N N . VAL A 1 172 ? 2.056 -9.696 12.424 1.00 94.31 172 VAL A N 1
ATOM 1337 C CA . VAL A 1 172 ? 1.395 -8.843 13.426 1.00 94.31 172 VAL A CA 1
ATOM 1338 C C . VAL A 1 172 ? 1.012 -9.601 14.698 1.00 94.31 172 VAL A C 1
ATOM 1340 O O . VAL A 1 172 ? 0.317 -9.047 15.554 1.00 94.31 172 VAL A O 1
ATOM 1343 N N . THR A 1 173 ? 1.420 -10.869 14.825 1.00 96.19 173 THR A N 1
ATOM 1344 C CA . THR A 1 173 ? 1.038 -11.741 15.940 1.00 96.19 173 THR A CA 1
ATOM 1345 C C . THR A 1 173 ? 2.192 -11.932 16.922 1.00 96.19 173 THR A C 1
ATOM 1347 O O . THR A 1 173 ? 3.211 -12.528 16.594 1.00 96.19 173 THR A O 1
ATOM 1350 N N . TYR A 1 174 ? 1.988 -11.512 18.171 1.00 97.19 174 TYR A N 1
ATOM 1351 C CA . TYR A 1 174 ? 2.972 -11.590 19.253 1.00 97.19 174 TYR A CA 1
ATOM 1352 C C . TYR A 1 174 ? 2.381 -12.353 20.429 1.00 97.19 174 TYR A C 1
ATOM 1354 O O . TYR A 1 174 ? 1.289 -12.033 20.892 1.00 97.19 174 TYR A O 1
ATOM 1362 N N . ASP A 1 175 ? 3.064 -13.398 20.901 1.00 95.75 175 ASP A N 1
ATOM 1363 C CA . ASP A 1 175 ? 2.580 -14.260 21.992 1.00 95.75 175 ASP A CA 1
ATOM 1364 C C . ASP A 1 175 ? 1.131 -14.765 21.792 1.00 95.75 175 ASP A C 1
ATOM 1366 O O . ASP A 1 175 ? 0.355 -14.922 22.738 1.00 95.75 175 ASP A O 1
ATOM 1370 N N . GLY A 1 176 ? 0.754 -15.025 20.534 1.00 96.06 176 GLY A N 1
ATOM 1371 C CA . GLY A 1 176 ? -0.586 -15.482 20.146 1.00 96.06 176 GLY A CA 1
ATOM 1372 C C . GLY A 1 176 ? -1.653 -14.384 20.070 1.00 96.06 176 GLY A C 1
ATOM 1373 O O . GLY A 1 176 ? -2.822 -14.707 19.859 1.00 96.06 176 GLY A O 1
ATOM 1374 N N . LYS A 1 177 ? -1.267 -13.114 20.223 1.00 97.94 177 LYS A N 1
ATOM 1375 C CA . LYS A 1 177 ? -2.145 -11.943 20.153 1.00 97.94 177 LYS A CA 1
ATOM 1376 C C . LYS A 1 177 ? -1.914 -11.158 18.876 1.00 97.94 177 LYS A C 1
ATOM 1378 O O . LYS A 1 177 ? -0.772 -10.906 18.508 1.00 97.94 177 LYS A O 1
ATOM 1383 N N . ILE A 1 178 ? -2.990 -10.742 18.222 1.00 97.12 178 ILE A N 1
ATOM 1384 C CA . ILE A 1 178 ? -2.928 -9.871 17.046 1.00 97.12 178 ILE A CA 1
ATOM 1385 C C . ILE A 1 178 ? -2.765 -8.435 17.544 1.00 97.12 178 ILE A C 1
ATOM 1387 O O . ILE A 1 178 ? -3.694 -7.887 18.128 1.00 97.12 178 ILE A O 1
ATOM 1391 N N . MET A 1 179 ? -1.596 -7.837 17.328 1.00 98.00 179 MET A N 1
ATOM 1392 C CA . MET A 1 179 ? -1.256 -6.515 17.876 1.00 98.00 179 MET A CA 1
ATOM 1393 C C . MET A 1 179 ? -1.419 -5.378 16.858 1.00 98.00 179 MET A C 1
ATOM 1395 O O . MET A 1 179 ? -1.481 -4.216 17.236 1.00 98.00 179 MET A O 1
ATOM 1399 N N . ALA A 1 180 ? -1.520 -5.695 15.567 1.00 96.56 180 ALA A N 1
ATOM 1400 C CA . ALA A 1 180 ? -1.748 -4.727 14.497 1.00 96.56 180 ALA A CA 1
ATOM 1401 C C . ALA A 1 180 ? -2.607 -5.337 13.378 1.00 96.56 180 ALA A C 1
ATOM 1403 O O . ALA A 1 180 ? -2.839 -6.547 13.340 1.00 96.56 180 ALA A O 1
ATOM 1404 N N . LEU A 1 181 ? -3.091 -4.499 12.458 1.00 94.38 181 LEU A N 1
ATOM 1405 C CA . LEU A 1 181 ? -3.744 -4.948 11.229 1.00 94.38 181 LEU A CA 1
ATOM 1406 C C . LEU A 1 181 ? -2.769 -4.760 10.061 1.00 94.38 181 LEU A C 1
ATOM 1408 O O . LEU A 1 181 ? -2.354 -3.626 9.824 1.00 94.38 181 LEU A O 1
ATOM 1412 N N . PRO A 1 182 ? -2.388 -5.833 9.348 1.00 91.38 182 PRO A N 1
ATOM 1413 C CA . PRO A 1 182 ? -1.416 -5.735 8.274 1.00 91.38 182 PRO A CA 1
ATOM 1414 C C . PRO A 1 182 ? -2.055 -5.122 7.028 1.00 91.38 182 PRO A C 1
ATOM 1416 O O . PRO A 1 182 ? -3.218 -5.387 6.709 1.00 91.38 182 PRO A O 1
ATOM 1419 N N . GLU A 1 183 ? -1.282 -4.333 6.290 1.00 87.62 183 GLU A N 1
ATOM 1420 C CA . GLU A 1 183 ? -1.700 -3.844 4.982 1.00 87.62 183 GLU A CA 1
ATOM 1421 C C . GLU A 1 183 ? -1.559 -4.947 3.925 1.00 87.62 183 GLU A C 1
ATOM 1423 O O . GLU A 1 183 ? -0.566 -5.671 3.869 1.00 87.62 183 GLU A O 1
ATOM 1428 N N . THR A 1 184 ? -2.573 -5.087 3.072 1.00 84.50 184 THR A N 1
ATOM 1429 C CA . THR A 1 184 ? -2.552 -6.007 1.928 1.00 84.50 184 THR A CA 1
ATOM 1430 C C . THR A 1 184 ? -2.284 -5.245 0.648 1.00 84.50 184 THR A C 1
ATOM 1432 O O . THR A 1 184 ? -2.957 -4.250 0.376 1.00 84.50 184 THR A O 1
ATOM 1435 N N . ASN A 1 185 ? -1.408 -5.774 -0.197 1.00 76.38 185 ASN A N 1
ATOM 1436 C CA . ASN A 1 185 ? -1.169 -5.209 -1.514 1.00 76.38 185 ASN A CA 1
ATOM 1437 C C . ASN A 1 185 ? -2.034 -5.885 -2.586 1.00 76.38 185 ASN A C 1
ATOM 1439 O O . ASN A 1 185 ? -1.791 -7.030 -2.967 1.00 76.38 185 ASN A O 1
ATOM 1443 N N . ILE A 1 186 ? -3.039 -5.163 -3.076 1.00 66.69 186 ILE A N 1
ATOM 1444 C CA . ILE A 1 186 ? -3.974 -5.648 -4.104 1.00 66.69 186 ILE A CA 1
ATOM 1445 C C . ILE A 1 186 ? -3.666 -5.115 -5.510 1.00 66.69 186 ILE A C 1
ATOM 1447 O O . ILE A 1 186 ? -4.433 -5.3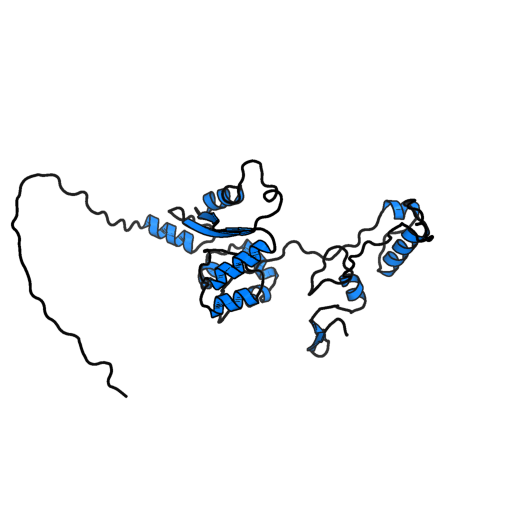82 -6.438 1.00 66.69 186 ILE A O 1
ATOM 1451 N N . THR A 1 187 ? -2.611 -4.313 -5.665 1.00 64.44 187 THR A N 1
ATOM 1452 C CA . THR A 1 187 ? -2.313 -3.566 -6.897 1.00 64.44 187 THR A CA 1
ATOM 1453 C C . THR A 1 187 ? -1.128 -4.117 -7.665 1.00 64.44 187 THR A C 1
ATOM 1455 O O . THR A 1 187 ? -1.069 -3.933 -8.881 1.00 64.44 187 THR A O 1
ATOM 1458 N N . ASP A 1 188 ? -0.214 -4.804 -6.987 1.00 66.81 188 ASP A N 1
ATOM 1459 C CA . ASP A 1 188 ? 1.042 -5.202 -7.604 1.00 66.81 188 ASP A CA 1
ATOM 1460 C C . ASP A 1 188 ? 0.858 -6.467 -8.444 1.00 66.81 188 ASP A C 1
ATOM 1462 O O . ASP A 1 188 ? 0.380 -7.509 -7.990 1.00 66.81 188 ASP A O 1
ATOM 1466 N N . GLY A 1 189 ? 1.227 -6.350 -9.716 1.00 65.75 189 GLY A N 1
ATOM 1467 C CA . GLY A 1 189 ? 1.274 -7.439 -10.681 1.00 65.75 189 GLY A CA 1
ATOM 1468 C C . GLY A 1 189 ? 2.687 -7.607 -11.238 1.00 65.75 189 GLY A C 1
ATOM 1469 O O . GLY A 1 189 ? 3.572 -6.805 -10.942 1.00 65.75 189 GLY A O 1
ATOM 1470 N N . PRO A 1 190 ? 2.931 -8.638 -12.063 1.00 70.88 190 PRO A N 1
ATOM 1471 C CA . PRO A 1 190 ? 4.225 -8.785 -12.721 1.00 70.88 190 PRO A CA 1
ATOM 1472 C C . PRO A 1 190 ? 4.517 -7.567 -13.611 1.00 70.88 190 PRO A C 1
ATOM 1474 O O . PRO A 1 190 ? 3.624 -7.108 -14.330 1.00 70.88 190 PRO A O 1
ATOM 1477 N N . ASN A 1 191 ? 5.768 -7.082 -13.624 1.00 76.75 191 ASN A N 1
ATOM 1478 C CA . ASN A 1 191 ? 6.188 -6.077 -14.605 1.00 76.75 191 ASN A CA 1
ATOM 1479 C C . ASN A 1 191 ? 5.900 -6.576 -16.025 1.00 76.75 191 ASN A C 1
ATOM 1481 O O . ASN A 1 191 ? 6.193 -7.717 -16.394 1.00 76.75 191 ASN A O 1
ATOM 1485 N N . LEU A 1 192 ? 5.341 -5.682 -16.835 1.00 82.00 192 LEU A N 1
ATOM 1486 C CA . LEU A 1 192 ? 5.037 -5.933 -18.236 1.00 82.00 192 LEU A CA 1
ATOM 1487 C C . LEU A 1 192 ? 6.043 -5.198 -19.121 1.00 82.00 192 LEU A C 1
ATOM 1489 O O . LEU A 1 192 ? 6.413 -4.056 -18.850 1.00 82.00 192 LEU 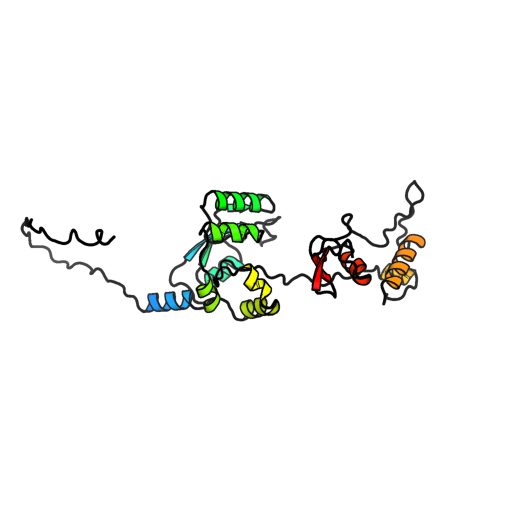A O 1
ATOM 1493 N N . VAL A 1 193 ? 6.444 -5.831 -20.223 1.00 85.88 193 VAL A N 1
ATOM 1494 C CA . VAL A 1 193 ? 7.244 -5.171 -21.260 1.00 85.88 193 VAL A CA 1
ATOM 1495 C C . VAL A 1 193 ? 6.304 -4.468 -22.234 1.00 85.88 193 VAL A C 1
ATOM 1497 O O . VAL A 1 193 ? 5.508 -5.108 -22.921 1.00 85.88 193 VAL A O 1
ATOM 1500 N N . TRP A 1 194 ? 6.428 -3.147 -22.328 1.00 90.75 194 TRP A N 1
ATOM 1501 C CA . TRP A 1 194 ? 5.653 -2.323 -23.253 1.00 90.75 194 TRP A CA 1
ATOM 1502 C C . TRP A 1 194 ? 6.515 -1.912 -24.446 1.00 90.75 194 TRP A C 1
ATOM 1504 O O . TRP A 1 194 ? 7.504 -1.197 -24.296 1.00 90.75 194 TRP A O 1
ATOM 1514 N N . LEU A 1 195 ? 6.130 -2.349 -25.648 1.00 94.06 195 LEU A N 1
ATOM 1515 C CA . LEU A 1 195 ? 6.836 -2.029 -26.891 1.00 94.06 195 LEU A CA 1
ATOM 1516 C C . LEU A 1 195 ? 6.007 -1.113 -27.793 1.00 94.06 195 LEU A C 1
ATOM 1518 O O . LEU A 1 195 ? 4.780 -1.206 -27.876 1.00 94.06 195 LEU A O 1
ATOM 1522 N N . ARG A 1 196 ? 6.700 -0.235 -28.524 1.00 97.00 196 ARG A N 1
ATOM 1523 C CA . ARG A 1 196 ? 6.098 0.680 -29.499 1.00 97.00 196 ARG A CA 1
ATOM 1524 C C . ARG A 1 196 ? 5.639 -0.078 -30.742 1.00 97.00 196 ARG A C 1
ATOM 1526 O O . ARG A 1 196 ? 6.411 -0.281 -31.678 1.00 97.00 196 ARG A O 1
ATOM 1533 N N . LYS A 1 197 ? 4.361 -0.466 -30.764 1.00 96.81 197 LYS A N 1
ATOM 1534 C CA . LYS A 1 197 ? 3.757 -1.213 -31.878 1.00 96.81 197 LYS A CA 1
ATOM 1535 C C . LYS A 1 197 ? 3.927 -0.517 -33.230 1.00 96.81 197 LYS A C 1
ATOM 1537 O O . LYS A 1 197 ? 4.228 -1.168 -34.222 1.00 96.81 197 LYS A O 1
ATOM 1542 N N . ASP A 1 198 ? 3.793 0.803 -33.260 1.00 97.25 198 ASP A N 1
ATOM 1543 C CA . ASP A 1 198 ? 3.965 1.606 -34.469 1.00 97.25 198 ASP A CA 1
ATOM 1544 C C . ASP A 1 198 ? 5.410 1.598 -34.993 1.00 97.25 198 ASP A C 1
ATOM 1546 O O . ASP A 1 198 ? 5.630 1.662 -36.200 1.00 97.25 198 ASP A O 1
ATOM 1550 N N . TRP A 1 199 ? 6.404 1.491 -34.108 1.00 97.81 199 TRP A N 1
ATOM 1551 C CA . TRP A 1 199 ? 7.803 1.327 -34.509 1.00 97.81 199 TRP A CA 1
ATOM 1552 C C . TRP A 1 199 ? 8.067 -0.079 -35.031 1.00 97.81 199 TRP A C 1
ATOM 1554 O O . TRP A 1 199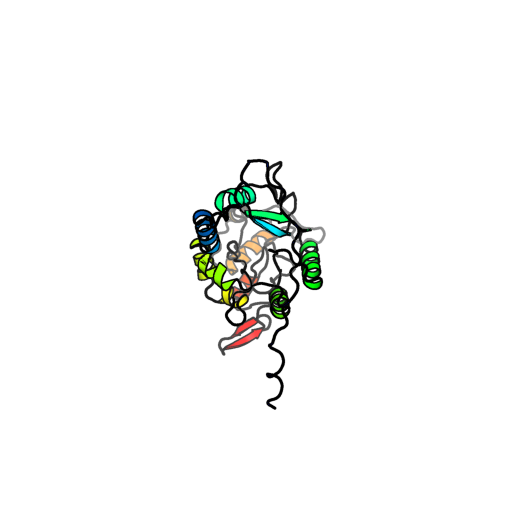 ? 8.732 -0.232 -36.052 1.00 97.81 199 TRP A O 1
ATOM 1564 N N . MET A 1 200 ? 7.492 -1.092 -34.383 1.00 98.00 200 MET A N 1
ATOM 1565 C CA . MET A 1 200 ? 7.563 -2.470 -34.867 1.00 98.00 200 MET A CA 1
ATOM 1566 C C . MET A 1 200 ? 6.967 -2.594 -36.272 1.00 98.00 200 MET A C 1
ATOM 1568 O O . MET A 1 200 ? 7.592 -3.196 -37.138 1.00 98.00 200 MET A O 1
ATOM 1572 N N . ASP A 1 201 ? 5.825 -1.953 -36.535 1.00 98.00 201 ASP A N 1
ATOM 1573 C CA . ASP A 1 201 ? 5.180 -1.968 -37.853 1.00 98.00 201 ASP A CA 1
ATOM 1574 C C . ASP A 1 201 ? 6.021 -1.298 -38.942 1.00 98.00 201 ASP A C 1
ATOM 1576 O O . ASP A 1 201 ? 6.141 -1.837 -40.042 1.00 98.00 201 ASP A O 1
ATOM 1580 N N . LYS A 1 202 ? 6.652 -0.153 -38.648 1.00 97.56 202 LYS A N 1
ATOM 1581 C CA . LYS A 1 202 ? 7.560 0.516 -39.599 1.00 97.56 202 LYS A CA 1
ATOM 1582 C C . LYS A 1 202 ? 8.764 -0.348 -39.969 1.00 97.56 202 LYS A C 1
ATOM 1584 O O . LYS A 1 202 ? 9.238 -0.269 -41.098 1.00 97.56 202 LYS A O 1
ATOM 1589 N N . LEU A 1 203 ? 9.253 -1.135 -39.015 1.00 97.44 203 LEU A N 1
ATOM 1590 C CA . LEU A 1 203 ? 10.437 -1.978 -39.170 1.00 97.44 203 LEU A CA 1
ATOM 1591 C C . LEU A 1 203 ? 10.102 -3.415 -39.602 1.00 97.44 203 LEU A C 1
ATOM 1593 O O . LEU A 1 203 ? 11.012 -4.200 -39.849 1.00 97.44 203 LEU A O 1
ATOM 1597 N N . GLY A 1 204 ? 8.816 -3.769 -39.704 1.00 97.38 204 GLY A N 1
ATOM 1598 C CA . GLY A 1 204 ? 8.375 -5.123 -40.044 1.00 97.38 204 GLY A CA 1
ATOM 1599 C C . GLY A 1 204 ? 8.704 -6.173 -38.975 1.00 97.38 204 GLY A C 1
ATOM 1600 O O . GLY A 1 204 ? 8.922 -7.334 -39.314 1.00 97.38 204 GLY A O 1
ATOM 1601 N N . LEU A 1 205 ? 8.768 -5.775 -37.700 1.00 97.62 205 LEU A N 1
ATOM 1602 C CA . LEU A 1 205 ? 9.091 -6.652 -36.571 1.00 97.62 205 LEU A CA 1
ATOM 1603 C C . LEU A 1 205 ? 7.837 -7.363 -36.040 1.00 97.62 205 LEU A C 1
ATOM 1605 O O . LEU A 1 205 ? 6.775 -6.753 -35.898 1.00 97.62 205 LEU A O 1
ATOM 1609 N N . SER A 1 206 ? 7.969 -8.649 -35.713 1.00 96.62 206 SER A N 1
ATOM 1610 C CA . SER A 1 206 ? 6.917 -9.450 -35.077 1.00 96.62 206 SER A CA 1
ATOM 1611 C C . SER A 1 206 ? 6.851 -9.229 -33.564 1.00 96.62 206 SER A C 1
ATOM 1613 O O . SER A 1 206 ? 7.785 -8.702 -32.960 1.00 96.62 206 SER A O 1
ATOM 1615 N N . GLU A 1 207 ? 5.744 -9.647 -32.947 1.00 95.56 207 GLU A N 1
ATOM 1616 C CA . GLU A 1 207 ? 5.619 -9.686 -31.486 1.00 95.56 207 GLU A CA 1
ATOM 1617 C C . GLU A 1 207 ? 6.708 -10.570 -30.842 1.00 95.56 207 GLU A C 1
ATOM 1619 O O . GLU A 1 207 ? 7.086 -11.585 -31.433 1.00 95.56 207 GLU A O 1
ATOM 1624 N N . PRO A 1 208 ? 7.257 -10.182 -29.672 1.00 95.12 208 PRO A N 1
ATOM 1625 C CA . PRO A 1 208 ? 8.285 -10.967 -28.998 1.00 95.12 208 PRO A CA 1
ATOM 1626 C C . PRO A 1 208 ? 7.689 -12.177 -28.271 1.00 95.12 208 PRO A C 1
ATOM 1628 O O . PRO A 1 208 ? 6.629 -12.081 -27.651 1.00 95.12 208 PRO A O 1
ATOM 1631 N N . HIS A 1 209 ? 8.421 -13.291 -28.263 1.00 93.12 209 HIS A N 1
ATOM 1632 C CA . HIS A 1 209 ? 8.088 -14.477 -27.464 1.00 93.12 209 HIS A CA 1
ATOM 1633 C C . HIS A 1 209 ? 9.162 -14.806 -26.419 1.00 93.12 209 HIS A C 1
ATOM 1635 O O . HIS A 1 209 ? 8.915 -15.586 -25.500 1.00 93.12 209 HIS A O 1
ATOM 1641 N N . THR A 1 210 ? 10.349 -14.213 -26.547 1.00 92.00 210 THR A N 1
ATOM 1642 C CA . THR A 1 210 ? 11.507 -14.430 -25.676 1.00 92.00 210 THR A CA 1
ATOM 1643 C C . THR A 1 210 ? 12.186 -13.110 -25.307 1.00 92.00 210 THR A C 1
ATOM 1645 O O . THR A 1 210 ? 11.995 -12.087 -25.967 1.00 92.00 210 THR A O 1
ATOM 1648 N N . ILE A 1 211 ? 13.031 -13.128 -24.270 1.00 89.62 211 ILE A N 1
ATOM 1649 C CA . ILE A 1 211 ? 13.875 -11.974 -23.922 1.00 89.62 211 ILE A CA 1
ATOM 1650 C C . ILE A 1 211 ? 14.828 -11.615 -25.070 1.00 89.62 211 ILE A C 1
ATOM 1652 O O . ILE A 1 211 ? 15.039 -10.433 -25.337 1.00 89.62 211 ILE A O 1
ATOM 1656 N N . ASP A 1 212 ? 15.339 -12.604 -25.806 1.00 92.56 212 ASP A N 1
ATOM 1657 C CA . ASP A 1 212 ? 16.189 -12.358 -26.974 1.00 92.56 212 ASP A CA 1
ATOM 1658 C C . ASP A 1 212 ? 15.443 -11.592 -28.078 1.00 92.56 212 ASP A C 1
ATOM 1660 O O . ASP A 1 212 ? 16.018 -10.691 -28.695 1.00 92.56 212 ASP A O 1
ATOM 1664 N N . ASP A 1 213 ? 14.150 -11.869 -28.290 1.00 95.19 213 ASP A N 1
ATOM 1665 C CA . ASP A 1 213 ? 13.318 -11.092 -29.220 1.00 95.19 213 ASP A CA 1
ATOM 1666 C C . ASP A 1 213 ? 13.195 -9.637 -28.765 1.00 95.19 213 ASP A C 1
ATOM 1668 O O . ASP A 1 213 ? 13.364 -8.721 -29.571 1.00 95.19 213 ASP A O 1
ATOM 1672 N N . VAL A 1 214 ? 12.966 -9.408 -27.467 1.00 93.81 214 VAL A N 1
ATOM 1673 C CA . VAL A 1 214 ? 12.901 -8.055 -26.891 1.00 93.81 214 VAL A CA 1
ATOM 1674 C C . VAL A 1 214 ? 14.223 -7.318 -27.108 1.00 93.81 214 VAL A C 1
ATOM 1676 O O . VAL A 1 214 ? 14.222 -6.190 -27.604 1.00 93.81 214 VAL A O 1
ATOM 1679 N N . VAL A 1 215 ? 15.360 -7.957 -26.820 1.00 93.88 215 VAL A N 1
ATOM 1680 C CA . VAL A 1 215 ? 16.697 -7.382 -27.047 1.00 93.88 215 VAL A CA 1
ATOM 1681 C C . VAL A 1 215 ? 16.907 -7.045 -28.525 1.00 93.88 215 VAL A C 1
ATOM 1683 O O . VAL A 1 215 ? 17.441 -5.981 -28.849 1.00 93.88 215 VAL A O 1
ATOM 1686 N N . ASN A 1 216 ? 16.477 -7.919 -29.435 1.00 96.69 216 ASN A N 1
ATOM 1687 C CA . ASN A 1 216 ? 16.588 -7.688 -30.873 1.00 96.69 216 ASN A CA 1
ATOM 1688 C C . ASN A 1 216 ? 15.711 -6.521 -31.343 1.00 96.69 216 ASN A C 1
ATOM 1690 O O . ASN A 1 216 ? 16.184 -5.696 -32.127 1.00 96.69 216 ASN A O 1
ATOM 1694 N N . ILE A 1 217 ? 14.477 -6.405 -30.846 1.00 97.44 217 ILE A N 1
ATOM 1695 C CA . ILE A 1 217 ? 13.575 -5.283 -31.149 1.00 97.44 217 ILE A CA 1
ATOM 1696 C C . ILE A 1 217 ? 14.178 -3.965 -30.650 1.00 97.44 217 ILE A C 1
ATOM 1698 O O . ILE A 1 217 ? 14.275 -3.004 -31.413 1.00 97.44 217 ILE A O 1
ATOM 1702 N N . VAL A 1 218 ? 14.656 -3.930 -29.403 1.00 96.19 218 VAL A N 1
ATOM 1703 C CA . VAL A 1 218 ? 15.295 -2.752 -28.790 1.00 96.19 218 VAL A CA 1
ATOM 1704 C C . VAL A 1 218 ? 16.525 -2.306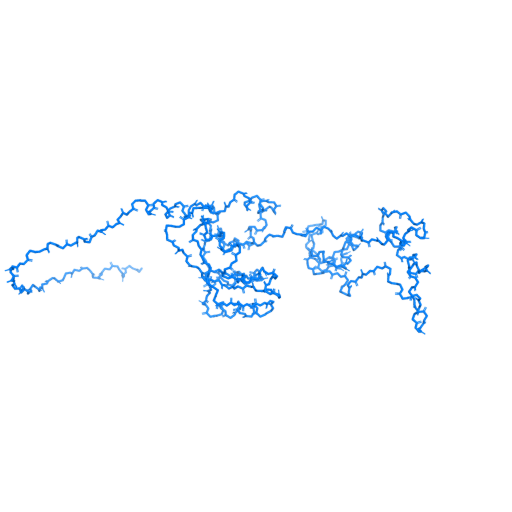 -29.588 1.00 96.19 218 VAL A C 1
ATOM 1706 O O . VAL A 1 218 ? 16.702 -1.111 -29.826 1.00 96.19 218 VAL A O 1
ATOM 1709 N N . LYS A 1 219 ? 17.351 -3.246 -30.068 1.00 96.62 219 LYS A N 1
ATOM 1710 C CA . LYS A 1 219 ? 18.493 -2.936 -30.948 1.00 96.62 219 LYS A CA 1
ATOM 1711 C C . LYS A 1 219 ? 18.051 -2.290 -32.262 1.00 96.62 219 LYS A C 1
ATOM 1713 O O . LYS A 1 219 ? 18.643 -1.285 -32.645 1.00 96.62 219 LYS A O 1
ATOM 1718 N N . HIS A 1 220 ? 17.007 -2.815 -32.908 1.00 97.31 220 HIS A N 1
ATOM 1719 C CA . HIS A 1 220 ? 16.472 -2.239 -34.148 1.00 97.31 220 HIS A CA 1
ATOM 1720 C C . HIS A 1 220 ? 15.863 -0.850 -33.930 1.00 97.31 220 HIS A C 1
ATOM 1722 O O . HIS A 1 220 ? 16.045 0.029 -34.767 1.00 97.31 220 HIS A O 1
ATOM 1728 N N . PHE A 1 221 ? 15.191 -0.608 -32.800 1.00 97.62 221 PHE A N 1
ATOM 1729 C CA . PHE A 1 221 ? 14.706 0.734 -32.459 1.00 97.62 221 PHE A CA 1
ATOM 1730 C C . PHE A 1 221 ? 15.851 1.748 -32.405 1.00 97.62 221 PHE A C 1
ATOM 1732 O O . PHE A 1 221 ? 15.718 2.850 -32.930 1.00 97.62 221 PHE A O 1
ATOM 1739 N N . ILE A 1 222 ? 16.983 1.373 -31.807 1.00 96.12 222 ILE A N 1
ATOM 1740 C CA . ILE A 1 222 ? 18.145 2.258 -31.679 1.00 96.12 222 ILE A CA 1
ATOM 1741 C C . ILE A 1 222 ? 18.850 2.457 -33.028 1.00 96.12 222 ILE A C 1
ATOM 1743 O O . ILE A 1 222 ? 19.223 3.586 -33.343 1.00 96.12 222 ILE A O 1
ATOM 1747 N N . SER A 1 223 ? 19.057 1.393 -33.813 1.00 95.50 223 SER A N 1
ATOM 1748 C CA . SER A 1 223 ? 19.848 1.464 -35.051 1.00 95.50 223 SER A CA 1
ATOM 1749 C C . SER A 1 223 ? 19.099 2.087 -36.226 1.00 95.50 223 SER A C 1
ATOM 1751 O O . SER A 1 223 ? 19.704 2.832 -36.991 1.00 95.50 223 SER A O 1
ATOM 1753 N N . GLU A 1 224 ? 17.805 1.793 -36.364 1.00 96.56 224 GLU A N 1
ATOM 1754 C CA . GLU A 1 224 ? 16.996 2.215 -37.516 1.00 96.56 224 GLU A CA 1
ATOM 1755 C C . GLU A 1 224 ? 16.203 3.503 -37.258 1.00 96.56 224 GLU A C 1
ATOM 1757 O O . GLU A 1 224 ? 15.584 4.035 -38.176 1.00 96.56 224 GLU A O 1
ATOM 1762 N N . ASP A 1 225 ? 16.196 3.995 -36.015 1.00 96.31 225 ASP A N 1
ATOM 1763 C CA . ASP A 1 225 ? 15.563 5.251 -35.606 1.00 96.31 225 ASP A CA 1
ATOM 1764 C C . ASP A 1 225 ? 14.146 5.476 -36.201 1.00 96.31 225 ASP A C 1
ATOM 1766 O O . ASP A 1 225 ? 13.875 6.490 -36.851 1.00 96.31 225 ASP A O 1
ATOM 1770 N N . PRO A 1 226 ? 13.174 4.568 -35.968 1.00 96.44 226 PRO A N 1
ATOM 1771 C CA . PRO A 1 226 ? 11.817 4.683 -36.524 1.00 96.44 226 PRO A CA 1
ATOM 1772 C C . PRO A 1 226 ? 11.046 5.922 -36.018 1.00 96.44 226 PRO A C 1
ATOM 1774 O O . PRO A 1 226 ? 9.976 6.263 -36.550 1.00 96.44 226 PRO A O 1
ATOM 1777 N N . GLY A 1 227 ? 11.567 6.577 -34.974 1.00 95.00 227 GLY A N 1
ATOM 1778 C CA . GLY A 1 227 ? 11.092 7.841 -34.420 1.00 95.00 227 GLY A CA 1
ATOM 1779 C C . GLY A 1 227 ? 11.681 9.091 -35.083 1.00 95.00 227 GLY A C 1
ATOM 1780 O O . GLY A 1 227 ? 11.091 10.157 -34.929 1.00 95.00 227 GLY A O 1
ATOM 1781 N N . ASN A 1 228 ? 12.759 8.969 -35.864 1.00 95.44 228 ASN A N 1
ATOM 1782 C CA . ASN A 1 228 ? 13.555 10.081 -36.400 1.00 95.44 228 ASN A CA 1
ATOM 1783 C C . ASN A 1 228 ? 14.083 11.028 -35.304 1.00 95.44 228 ASN A C 1
ATOM 1785 O O . ASN A 1 228 ? 14.014 12.252 -35.441 1.00 95.44 228 ASN A O 1
ATOM 1789 N N . ASN A 1 229 ? 14.580 10.473 -34.200 1.00 95.25 229 ASN A N 1
ATOM 1790 C CA . ASN A 1 229 ? 15.143 11.240 -33.087 1.00 95.25 229 ASN A CA 1
ATOM 1791 C C . ASN A 1 229 ? 16.573 11.737 -33.378 1.00 95.25 229 ASN A C 1
ATOM 1793 O O . ASN A 1 229 ? 17.073 12.632 -32.690 1.00 95.25 229 ASN A O 1
ATOM 1797 N N . GLY A 1 230 ? 17.236 11.183 -34.395 1.00 95.44 230 GLY A N 1
ATOM 1798 C CA . GLY A 1 230 ? 18.578 11.564 -34.818 1.00 95.44 230 GLY A CA 1
ATOM 1799 C C . GLY A 1 230 ? 19.669 11.161 -33.825 1.00 95.44 230 GLY A C 1
ATOM 1800 O O . GLY A 1 230 ? 19.503 10.261 -33.000 1.00 95.44 230 GLY A O 1
ATOM 1801 N N . VAL A 1 231 ? 20.808 11.844 -33.918 1.00 96.31 231 VAL A N 1
ATOM 1802 C CA . VAL A 1 231 ? 21.977 11.639 -33.053 1.00 96.31 231 VAL A CA 1
ATOM 1803 C C . VAL A 1 231 ? 22.324 12.919 -32.297 1.00 96.31 231 VAL A C 1
ATOM 1805 O O . VAL A 1 231 ? 22.008 14.022 -32.751 1.00 96.31 231 VAL A O 1
ATOM 1808 N N . ASP A 1 232 ? 22.974 12.788 -31.147 1.00 94.38 232 ASP A N 1
ATOM 1809 C CA . ASP A 1 232 ? 23.532 13.922 -30.416 1.00 94.38 232 ASP A CA 1
ATOM 1810 C C . ASP A 1 232 ? 24.816 14.468 -31.077 1.00 94.38 232 ASP A C 1
ATOM 1812 O O . 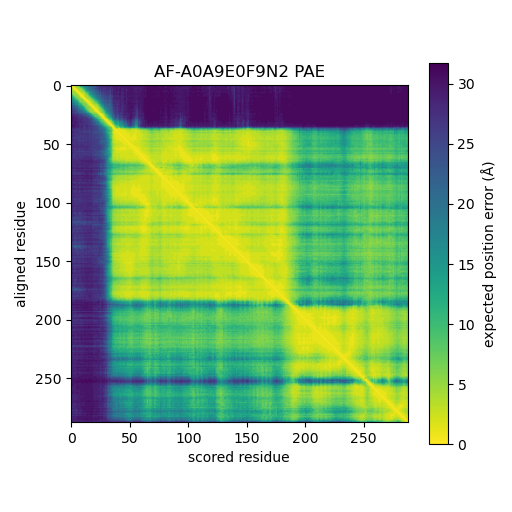ASP A 1 232 ? 25.314 13.950 -32.081 1.00 94.38 232 ASP A O 1
ATOM 1816 N N . ALA A 1 233 ? 25.387 15.529 -30.497 1.00 95.25 233 ALA A N 1
ATOM 1817 C CA . ALA A 1 233 ? 26.603 16.169 -31.008 1.00 95.25 233 ALA A CA 1
ATOM 1818 C C . ALA A 1 233 ? 27.849 15.256 -31.007 1.00 95.25 233 ALA A C 1
ATOM 1820 O O . ALA A 1 233 ? 28.831 15.571 -31.679 1.00 95.25 233 ALA A O 1
ATOM 1821 N N . SER A 1 234 ? 27.827 14.147 -30.261 1.00 93.94 234 SER A N 1
ATOM 1822 C CA . SER A 1 234 ? 28.896 13.143 -30.219 1.00 93.94 234 SER A CA 1
ATOM 1823 C C . SER A 1 234 ? 28.695 12.002 -31.224 1.00 93.94 234 SER A C 1
ATOM 1825 O O . SER A 1 234 ? 29.585 11.168 -31.389 1.00 93.94 234 SER A O 1
ATOM 1827 N N . GLY A 1 235 ? 27.555 11.979 -31.924 1.00 90.75 235 GLY A N 1
ATOM 1828 C CA . GLY A 1 235 ? 27.175 10.925 -32.863 1.00 90.75 235 GLY A CA 1
ATOM 1829 C C . GLY A 1 235 ? 26.453 9.741 -32.215 1.00 90.75 235 GLY A C 1
ATOM 1830 O O . GLY A 1 235 ? 26.276 8.715 -32.871 1.00 90.75 235 GLY A O 1
ATOM 1831 N N . LYS A 1 236 ? 26.030 9.849 -30.949 1.00 91.94 236 LYS A N 1
ATOM 1832 C CA . LYS A 1 236 ? 25.267 8.799 -30.260 1.00 91.94 236 LYS A CA 1
ATOM 1833 C C . LYS A 1 236 ? 23.779 8.887 -30.641 1.00 91.94 236 LYS A C 1
ATOM 1835 O O . LYS A 1 236 ? 23.250 9.996 -30.669 1.00 91.94 236 LYS A O 1
ATOM 1840 N N . PRO A 1 237 ? 23.078 7.764 -30.899 1.00 93.31 237 PRO A N 1
ATOM 1841 C CA . PRO A 1 237 ? 21.635 7.773 -31.147 1.00 93.31 237 PRO A CA 1
ATOM 1842 C C . PRO A 1 237 ? 20.842 8.409 -29.998 1.00 93.31 237 PRO A C 1
ATOM 1844 O O . PRO A 1 237 ? 21.064 8.071 -28.834 1.00 93.31 237 PRO A O 1
ATOM 1847 N N . ASN A 1 238 ? 19.885 9.280 -30.329 1.00 95.38 238 ASN A N 1
ATOM 1848 C CA . ASN A 1 238 ? 18.936 9.857 -29.368 1.00 95.38 238 ASN A CA 1
ATOM 1849 C C . ASN A 1 238 ? 17.765 8.912 -29.056 1.00 95.38 238 ASN A C 1
ATOM 1851 O O . ASN A 1 238 ? 17.030 9.137 -28.096 1.00 95.38 238 ASN A O 1
ATOM 1855 N N . THR A 1 239 ? 17.564 7.865 -29.862 1.00 95.75 239 THR A N 1
ATOM 1856 C CA . THR A 1 239 ? 16.495 6.889 -29.631 1.00 95.75 239 THR A CA 1
ATOM 1857 C C . THR A 1 239 ? 16.794 6.031 -28.411 1.00 95.75 239 THR A C 1
ATOM 1859 O O . THR A 1 239 ? 17.748 5.255 -28.391 1.00 95.75 239 THR A O 1
ATOM 1862 N N . VAL A 1 240 ? 15.935 6.146 -27.399 1.00 93.50 240 VAL A N 1
ATOM 1863 C CA . VAL A 1 240 ? 15.921 5.256 -26.236 1.00 93.50 240 VAL A CA 1
ATOM 1864 C C . VAL A 1 240 ? 15.168 3.986 -26.620 1.00 93.50 240 VAL A C 1
ATOM 1866 O O . VAL A 1 240 ? 13.972 4.031 -26.898 1.00 93.50 240 VAL A O 1
ATOM 1869 N N . GLY A 1 241 ? 15.877 2.857 -26.673 1.00 92.50 241 GLY A N 1
ATOM 1870 C CA . GLY A 1 241 ? 15.280 1.575 -27.050 1.00 92.50 241 GLY A CA 1
ATOM 1871 C C . GLY A 1 241 ? 14.448 0.935 -25.931 1.00 92.50 241 GLY A C 1
ATOM 1872 O O . GLY A 1 241 ? 13.357 0.440 -26.196 1.00 92.50 241 GLY A O 1
ATOM 1873 N N . LEU A 1 242 ? 14.940 0.982 -24.689 1.00 91.88 242 LEU A N 1
ATOM 1874 C CA . LEU A 1 242 ? 14.226 0.555 -23.484 1.00 91.88 242 LEU A CA 1
ATOM 1875 C C . LEU A 1 242 ? 14.493 1.581 -22.379 1.00 91.88 242 LEU A C 1
ATOM 1877 O O . LEU A 1 242 ? 15.651 1.907 -22.117 1.00 91.88 242 LEU A O 1
ATOM 1881 N N . ALA A 1 243 ? 13.433 2.110 -21.773 1.00 90.94 243 ALA A N 1
ATOM 1882 C CA . ALA A 1 243 ? 13.550 2.978 -20.608 1.00 90.94 243 ALA A CA 1
ATOM 1883 C C . ALA A 1 243 ? 13.793 2.115 -19.367 1.00 90.94 243 ALA A C 1
ATOM 1885 O O . ALA A 1 243 ? 13.067 1.146 -19.148 1.00 90.94 243 ALA A O 1
ATOM 1886 N N . VAL A 1 244 ? 14.827 2.457 -18.603 1.00 89.25 244 VAL A N 1
ATOM 1887 C CA . VAL A 1 244 ? 15.263 1.712 -17.421 1.00 89.25 244 VAL A CA 1
ATOM 1888 C C . VAL A 1 244 ? 15.610 2.707 -16.324 1.00 89.25 244 VAL A C 1
ATOM 1890 O O . VAL A 1 244 ? 16.225 3.739 -16.611 1.00 89.25 244 VAL A O 1
ATOM 1893 N N . ASP A 1 245 ? 15.219 2.396 -15.094 1.00 88.00 245 ASP A N 1
ATOM 1894 C CA . ASP A 1 245 ? 15.627 3.155 -13.918 1.00 88.00 245 ASP A CA 1
ATOM 1895 C C . ASP A 1 245 ? 17.148 3.038 -13.689 1.00 88.00 245 ASP A C 1
ATOM 1897 O O . ASP A 1 245 ? 17.768 2.006 -13.960 1.00 88.00 245 ASP A O 1
ATOM 1901 N N . THR A 1 246 ? 17.777 4.101 -13.192 1.00 88.00 246 THR A N 1
ATOM 1902 C CA . THR A 1 246 ? 19.220 4.112 -12.917 1.00 88.00 246 THR A CA 1
ATOM 1903 C C . THR A 1 246 ? 19.638 3.187 -11.782 1.00 88.00 246 THR A C 1
ATOM 1905 O O . THR A 1 246 ? 20.799 2.775 -11.764 1.00 88.00 246 THR A O 1
ATOM 1908 N N . ASP A 1 247 ? 18.725 2.837 -10.876 1.00 86.94 247 ASP A N 1
ATOM 1909 C CA . ASP A 1 247 ? 18.988 1.891 -9.789 1.00 86.94 247 ASP A CA 1
ATOM 1910 C C . ASP A 1 247 ? 19.038 0.437 -10.279 1.00 86.94 247 ASP A C 1
ATOM 1912 O O . ASP A 1 247 ? 19.618 -0.414 -9.602 1.00 86.94 247 ASP A O 1
ATOM 1916 N N . VAL A 1 248 ? 18.523 0.166 -11.490 1.00 85.06 248 VAL A N 1
ATOM 1917 C CA . VAL A 1 248 ? 18.548 -1.114 -12.230 1.00 85.06 248 VAL A CA 1
ATOM 1918 C C . VAL A 1 248 ? 17.754 -2.254 -11.580 1.00 85.06 248 VAL A C 1
ATOM 1920 O O . VAL A 1 248 ? 17.100 -3.017 -12.290 1.00 85.06 248 VAL A O 1
ATOM 1923 N N . THR A 1 249 ? 17.800 -2.376 -10.259 1.00 84.50 249 THR A N 1
ATOM 1924 C CA . THR A 1 249 ? 17.141 -3.403 -9.445 1.00 84.50 249 THR A CA 1
ATOM 1925 C C . THR A 1 249 ? 16.469 -2.748 -8.255 1.00 84.50 249 THR A C 1
ATOM 1927 O O . THR A 1 249 ? 17.062 -1.860 -7.626 1.00 84.50 249 THR A O 1
ATOM 1930 N N . GLY A 1 250 ? 15.282 -3.229 -7.914 1.00 75.75 250 GLY A N 1
ATOM 1931 C CA . GLY A 1 250 ? 14.537 -2.772 -6.750 1.00 75.75 250 GLY A CA 1
ATOM 1932 C C . GLY A 1 250 ? 15.228 -3.184 -5.464 1.00 75.75 250 GLY A C 1
ATOM 1933 O O . GLY A 1 250 ? 16.289 -3.799 -5.478 1.00 75.75 250 GLY A O 1
ATOM 1934 N N . GLU A 1 251 ? 14.635 -2.829 -4.332 1.00 72.56 251 GLU A N 1
ATOM 1935 C CA . GLU A 1 251 ? 15.052 -3.392 -3.049 1.00 72.56 251 GLU A CA 1
ATOM 1936 C C . GLU A 1 251 ? 14.510 -4.832 -2.905 1.00 72.56 251 GLU A C 1
ATOM 1938 O O . GLU A 1 251 ? 14.551 -5.637 -3.835 1.00 72.56 251 GLU A O 1
ATOM 1943 N N . CYS A 1 252 ? 14.006 -5.208 -1.733 1.00 58.88 252 CYS A N 1
ATOM 1944 C CA . CYS A 1 252 ? 13.561 -6.572 -1.481 1.00 58.88 252 CYS A CA 1
ATOM 1945 C C . CYS A 1 252 ? 12.206 -6.859 -2.158 1.00 58.88 252 CYS A C 1
ATOM 1947 O O . CYS A 1 252 ? 11.164 -6.462 -1.650 1.00 58.88 252 CYS A O 1
ATOM 1949 N N . GLY A 1 253 ? 12.213 -7.565 -3.293 1.00 56.22 253 GLY A N 1
ATOM 1950 C CA . GLY A 1 253 ? 11.021 -8.219 -3.855 1.00 56.22 253 GLY A CA 1
ATOM 1951 C C . GLY A 1 253 ? 10.032 -7.327 -4.613 1.00 56.22 253 GLY A C 1
ATOM 1952 O O . GLY A 1 253 ? 9.032 -7.839 -5.114 1.00 56.22 253 GLY A O 1
ATOM 1953 N N . TYR A 1 254 ? 10.303 -6.028 -4.751 1.00 60.38 254 TYR A N 1
ATOM 1954 C CA . TYR A 1 254 ? 9.401 -5.110 -5.445 1.00 60.38 254 TYR A CA 1
ATOM 1955 C C . TYR A 1 254 ? 9.804 -4.923 -6.905 1.00 60.38 254 TYR A C 1
ATOM 1957 O O . TYR A 1 254 ? 10.811 -4.301 -7.236 1.00 60.38 254 TYR A O 1
ATOM 1965 N N . SER A 1 255 ? 8.960 -5.450 -7.784 1.00 60.81 255 SER A N 1
ATOM 1966 C CA . SER A 1 255 ? 8.956 -5.175 -9.214 1.00 60.81 255 SER A CA 1
ATOM 1967 C C . SER A 1 255 ? 8.382 -3.770 -9.436 1.00 60.81 255 SER A C 1
ATOM 1969 O O . SER A 1 255 ? 7.194 -3.632 -9.704 1.00 60.81 255 SER A O 1
ATOM 1971 N N . SER A 1 256 ? 9.188 -2.720 -9.250 1.00 68.81 256 SER A N 1
ATOM 1972 C CA . SER A 1 256 ? 8.752 -1.340 -9.517 1.00 68.81 256 SER A CA 1
ATOM 1973 C C . SER A 1 256 ? 8.944 -0.952 -10.990 1.00 68.81 256 SER A C 1
ATOM 1975 O O . SER A 1 256 ? 9.570 -1.674 -11.779 1.00 68.81 256 SER A O 1
ATOM 1977 N N . GLU A 1 257 ? 8.328 0.161 -11.391 1.00 75.06 257 GLU A N 1
ATOM 1978 C CA . GLU A 1 257 ? 8.352 0.637 -12.773 1.00 75.06 257 GLU A CA 1
ATOM 1979 C C . GLU A 1 257 ? 9.794 0.834 -13.273 1.00 75.06 257 GLU A C 1
ATOM 1981 O O . GLU A 1 257 ? 10.645 1.379 -12.580 1.00 75.06 257 GLU A O 1
ATOM 1986 N N . PHE A 1 258 ? 10.061 0.406 -14.511 1.00 84.44 258 PHE A N 1
ATOM 1987 C CA . PHE A 1 258 ? 11.351 0.558 -15.204 1.00 84.44 258 PHE A CA 1
ATOM 1988 C C . PHE A 1 258 ? 12.558 -0.197 -14.613 1.00 84.44 258 PHE A C 1
ATOM 1990 O O . PHE A 1 258 ? 13.661 -0.058 -15.145 1.00 84.44 258 PHE A O 1
ATOM 1997 N N . LEU A 1 259 ? 12.388 -1.040 -13.594 1.00 86.88 259 LEU A N 1
ATOM 1998 C CA . LEU A 1 259 ? 13.464 -1.904 -13.099 1.00 86.88 259 LEU A CA 1
ATOM 1999 C C . LEU A 1 259 ? 13.633 -3.196 -13.915 1.00 86.88 259 LEU A C 1
ATOM 2001 O O . LEU A 1 259 ? 12.734 -3.632 -14.640 1.00 86.88 259 LEU A O 1
ATOM 2005 N N . LEU A 1 260 ? 14.799 -3.835 -13.778 1.00 85.69 260 LEU A N 1
ATOM 2006 C CA . LEU A 1 260 ? 15.192 -5.037 -14.522 1.00 85.69 260 LEU A CA 1
ATOM 2007 C C . LEU A 1 260 ? 15.158 -6.330 -13.696 1.00 85.69 260 LEU A C 1
ATOM 2009 O O . LEU A 1 260 ? 15.648 -7.351 -14.179 1.00 85.69 260 LEU A O 1
ATOM 2013 N N . ASP A 1 261 ? 14.570 -6.342 -12.497 1.00 84.25 261 ASP A N 1
ATOM 2014 C CA . ASP A 1 261 ? 14.515 -7.522 -11.614 1.00 84.25 261 ASP A CA 1
ATOM 2015 C C . ASP A 1 261 ? 13.999 -8.781 -12.325 1.00 84.25 261 ASP A C 1
ATOM 2017 O O . ASP A 1 261 ? 14.595 -9.850 -12.210 1.00 84.25 261 ASP A O 1
ATOM 2021 N N . ILE A 1 262 ? 12.953 -8.654 -13.152 1.00 82.06 262 ILE A N 1
ATOM 2022 C CA . ILE A 1 262 ? 12.418 -9.781 -13.937 1.00 82.06 262 ILE A CA 1
ATOM 2023 C C . ILE A 1 262 ? 13.434 -10.300 -14.959 1.00 82.06 262 ILE A C 1
ATOM 2025 O O . ILE A 1 262 ? 13.521 -11.508 -15.178 1.00 82.06 262 ILE A O 1
ATOM 2029 N N . ILE A 1 263 ? 14.226 -9.415 -15.568 1.00 84.69 263 ILE A N 1
ATOM 2030 C CA . ILE A 1 263 ? 15.276 -9.829 -16.502 1.00 84.69 263 ILE A CA 1
ATOM 2031 C C . ILE A 1 263 ? 16.347 -10.620 -15.753 1.00 84.69 263 ILE A C 1
ATOM 2033 O O . ILE A 1 263 ? 16.733 -11.681 -16.231 1.00 84.69 263 ILE A O 1
ATOM 2037 N N . PHE A 1 264 ? 16.785 -10.169 -14.573 1.00 86.19 264 PHE A N 1
ATOM 2038 C CA . PHE A 1 264 ? 17.732 -10.926 -13.742 1.00 86.19 264 PHE A CA 1
ATOM 2039 C C . PHE A 1 264 ? 17.169 -12.283 -13.314 1.00 86.19 264 PHE A C 1
ATOM 2041 O O . PHE A 1 264 ? 17.867 -13.293 -13.432 1.00 86.19 264 PHE A O 1
ATOM 2048 N N . ALA A 1 265 ? 15.892 -12.333 -12.930 1.00 83.88 265 ALA A N 1
ATOM 2049 C CA . ALA A 1 265 ? 15.219 -13.571 -12.556 1.00 83.88 265 ALA A CA 1
ATOM 2050 C C . ALA A 1 265 ? 15.173 -14.586 -13.714 1.00 83.88 265 ALA A C 1
ATOM 2052 O O . ALA A 1 265 ? 15.311 -15.785 -13.477 1.00 83.88 265 ALA A O 1
ATOM 2053 N N . CYS A 1 266 ? 15.070 -14.141 -14.976 1.00 82.44 266 CYS A N 1
ATOM 2054 C CA . CYS A 1 266 ? 15.193 -15.031 -16.142 1.00 82.44 266 CYS A CA 1
ATOM 2055 C C . CYS A 1 266 ? 16.560 -15.734 -16.233 1.00 82.44 266 CYS A C 1
ATOM 2057 O O . CYS A 1 266 ? 16.660 -16.776 -16.880 1.00 82.44 266 CYS A O 1
ATOM 2059 N N . PHE A 1 267 ? 17.597 -15.187 -15.595 1.00 85.12 267 PHE A N 1
ATOM 2060 C CA . PHE A 1 267 ? 18.937 -15.773 -15.511 1.00 85.12 267 PHE A CA 1
ATOM 2061 C C . PHE A 1 267 ? 19.235 -16.410 -14.144 1.00 85.12 267 PHE A C 1
ATOM 2063 O O . PHE A 1 267 ? 20.370 -16.814 -13.908 1.00 85.12 267 PHE A O 1
ATOM 2070 N N . GLY A 1 268 ? 18.239 -16.519 -13.256 1.00 83.69 268 GLY A N 1
ATOM 2071 C CA . GLY A 1 268 ? 18.406 -17.078 -11.911 1.00 83.69 268 GLY A CA 1
ATOM 2072 C C . GLY A 1 268 ? 19.126 -16.154 -10.925 1.00 83.69 268 GLY A C 1
ATOM 2073 O O . GLY A 1 268 ? 19.563 -16.624 -9.881 1.00 83.69 268 GLY A O 1
ATOM 2074 N N . ALA A 1 269 ? 19.251 -14.862 -11.240 1.00 85.62 269 ALA A N 1
ATOM 2075 C CA . ALA A 1 269 ? 19.827 -13.865 -10.345 1.00 85.62 269 ALA A CA 1
ATOM 2076 C C . ALA A 1 269 ? 18.715 -13.095 -9.622 1.00 85.62 269 ALA A C 1
ATOM 2078 O O . ALA A 1 269 ? 17.754 -12.648 -10.252 1.00 85.62 269 ALA A O 1
ATOM 2079 N N . TYR A 1 270 ? 18.876 -12.886 -8.313 1.00 87.12 270 TYR A N 1
ATOM 2080 C CA . TYR A 1 270 ? 17.883 -12.217 -7.462 1.00 87.12 270 TYR A CA 1
ATOM 2081 C C . TYR A 1 270 ? 18.550 -11.099 -6.652 1.00 87.12 270 TYR A C 1
ATOM 2083 O O . TYR A 1 270 ? 18.821 -11.259 -5.457 1.00 87.12 270 TYR A O 1
ATOM 2091 N N . PRO A 1 271 ? 18.894 -9.972 -7.300 1.00 86.38 271 PRO A N 1
ATOM 2092 C CA . PRO A 1 271 ? 19.646 -8.906 -6.658 1.00 86.38 271 PRO A CA 1
ATOM 2093 C C . PRO A 1 271 ? 18.954 -8.380 -5.397 1.00 86.38 271 PRO A C 1
ATOM 2095 O O . PRO A 1 271 ? 17.738 -8.238 -5.370 1.00 86.38 271 PRO A O 1
ATOM 2098 N N . LYS A 1 272 ? 19.743 -8.094 -4.353 1.00 84.25 272 LYS A N 1
ATOM 2099 C CA . LYS A 1 272 ? 19.310 -7.527 -3.065 1.00 84.25 272 LYS A CA 1
ATOM 2100 C C . LYS A 1 272 ? 18.278 -8.356 -2.288 1.00 84.25 272 LYS A C 1
ATOM 2102 O O . LYS A 1 272 ? 17.749 -7.887 -1.284 1.00 84.25 272 LYS A O 1
ATOM 2107 N N . GLN A 1 273 ? 18.040 -9.602 -2.689 1.00 84.69 273 GLN A N 1
ATOM 2108 C CA . GLN A 1 273 ? 17.107 -10.503 -2.019 1.00 84.69 273 GLN A CA 1
ATOM 2109 C C . GLN A 1 273 ? 17.851 -11.582 -1.237 1.00 84.69 273 GLN A C 1
ATOM 2111 O O . GLN A 1 273 ? 18.885 -12.088 -1.671 1.00 84.69 273 GLN A O 1
ATOM 2116 N N . TRP A 1 274 ? 17.306 -11.958 -0.084 1.00 86.25 274 TRP A N 1
ATOM 2117 C CA . TRP A 1 274 ? 17.698 -13.185 0.601 1.00 86.25 274 TRP A CA 1
ATOM 2118 C C . TRP A 1 274 ? 16.822 -14.317 0.083 1.00 86.25 274 TRP A C 1
ATOM 2120 O O . TRP A 1 274 ? 15.600 -14.263 0.212 1.00 86.25 274 TRP A O 1
ATOM 2130 N N . ILE A 1 275 ? 17.445 -15.325 -0.514 1.00 86.81 275 ILE A N 1
ATOM 2131 C CA . ILE A 1 275 ? 16.753 -16.481 -1.081 1.00 86.81 275 ILE A CA 1
ATOM 2132 C C . ILE A 1 275 ? 17.209 -17.744 -0.366 1.00 86.81 275 ILE A C 1
ATOM 2134 O O . ILE A 1 275 ? 18.321 -17.814 0.154 1.00 86.81 275 ILE A O 1
ATOM 2138 N N . MET A 1 276 ? 16.347 -18.752 -0.345 1.00 88.88 276 MET A N 1
ATOM 2139 C CA . MET A 1 276 ? 16.741 -20.086 0.084 1.00 88.88 276 MET A CA 1
ATOM 2140 C C . MET A 1 276 ? 17.264 -20.848 -1.133 1.00 88.88 276 MET A C 1
ATOM 2142 O O . MET A 1 276 ? 16.565 -20.929 -2.142 1.00 88.88 276 MET A O 1
ATOM 2146 N N . ASN A 1 277 ? 18.491 -21.360 -1.060 1.00 87.06 277 ASN A N 1
ATOM 2147 C CA . ASN A 1 277 ? 19.062 -22.178 -2.130 1.00 87.06 277 ASN A CA 1
ATOM 2148 C C . ASN A 1 277 ? 18.517 -23.621 -2.095 1.00 87.06 277 ASN A C 1
ATOM 2150 O O . ASN A 1 277 ? 17.790 -24.009 -1.177 1.00 87.06 277 ASN A O 1
ATOM 2154 N N . ASP A 1 278 ? 18.906 -24.428 -3.085 1.00 88.50 278 ASP A N 1
ATOM 2155 C CA . ASP A 1 278 ? 18.510 -25.840 -3.197 1.00 88.50 278 ASP A CA 1
ATOM 2156 C C . ASP A 1 278 ? 18.953 -26.700 -1.993 1.00 88.50 278 ASP A C 1
ATOM 2158 O O . ASP A 1 278 ? 18.339 -27.730 -1.708 1.00 88.50 278 ASP A O 1
ATOM 2162 N N . ASP A 1 279 ? 19.986 -26.266 -1.262 1.00 91.12 279 ASP A N 1
ATOM 2163 C CA . ASP A 1 279 ? 20.502 -26.922 -0.055 1.00 91.12 279 ASP A CA 1
ATOM 2164 C C . ASP A 1 279 ? 19.745 -26.506 1.227 1.00 91.12 279 ASP A C 1
ATOM 2166 O O . ASP A 1 279 ? 19.998 -27.046 2.308 1.00 91.12 279 ASP A O 1
ATOM 2170 N N . GLY A 1 280 ? 18.786 -25.577 1.125 1.00 92.25 280 GLY A N 1
ATOM 2171 C CA . GLY A 1 280 ? 18.002 -25.061 2.251 1.00 92.25 280 GLY A CA 1
ATOM 2172 C C . GLY A 1 280 ? 18.708 -23.976 3.072 1.00 92.25 280 GLY A C 1
ATOM 2173 O O . GLY A 1 280 ? 18.273 -23.664 4.180 1.00 92.25 280 GLY A O 1
ATOM 2174 N N . GLU A 1 281 ? 19.796 -23.405 2.560 1.00 92.69 281 GLU A N 1
ATOM 2175 C CA . GLU A 1 281 ? 20.534 -22.313 3.191 1.00 92.69 281 GLU A CA 1
ATOM 2176 C C . GLU A 1 281 ? 20.027 -20.952 2.700 1.00 92.69 281 GLU A C 1
ATOM 2178 O O . GLU A 1 281 ? 19.723 -20.767 1.520 1.00 92.69 281 GLU A O 1
ATOM 2183 N N . ILE A 1 282 ? 19.973 -19.973 3.608 1.00 90.69 282 ILE A N 1
ATOM 2184 C CA . ILE A 1 282 ? 19.665 -18.583 3.263 1.00 90.69 282 ILE A CA 1
ATOM 2185 C C . ILE A 1 282 ? 20.925 -17.941 2.676 1.00 90.69 282 ILE A C 1
ATOM 2187 O O . ILE A 1 282 ? 21.940 -17.796 3.361 1.00 90.69 282 ILE A O 1
ATOM 2191 N N . VAL A 1 283 ? 20.848 -17.531 1.415 1.00 90.38 283 VAL A N 1
ATOM 2192 C CA . VAL A 1 283 ? 21.945 -16.923 0.657 1.00 90.38 283 VAL A CA 1
ATOM 2193 C C . VAL A 1 283 ? 21.525 -15.577 0.079 1.00 90.38 283 VAL A C 1
ATOM 2195 O O . VAL A 1 283 ? 20.345 -15.309 -0.148 1.00 90.38 283 VAL A O 1
ATOM 2198 N N . TYR A 1 284 ? 22.504 -14.704 -0.147 1.00 88.62 284 TYR A N 1
ATOM 2199 C CA . TYR A 1 284 ? 22.258 -13.388 -0.724 1.00 88.62 284 TYR A CA 1
ATOM 2200 C C . TYR A 1 284 ? 22.235 -13.482 -2.256 1.00 88.62 284 TYR A C 1
ATOM 2202 O O . TYR A 1 284 ? 23.260 -13.743 -2.883 1.00 88.62 284 TYR A O 1
ATOM 2210 N N . GLY A 1 285 ? 21.074 -13.256 -2.866 1.00 83.50 285 GLY A N 1
ATOM 2211 C CA . GLY A 1 285 ? 20.795 -13.514 -4.283 1.00 83.50 285 GLY A CA 1
ATOM 2212 C C . GLY A 1 285 ? 21.568 -12.645 -5.283 1.00 83.50 285 GLY A C 1
ATOM 2213 O O . GLY A 1 285 ? 21.559 -12.921 -6.479 1.00 83.50 285 GLY A O 1
ATOM 2214 N N . SER A 1 286 ? 22.274 -11.606 -4.820 1.00 82.25 286 SER A N 1
ATOM 2215 C CA . SER A 1 286 ? 23.221 -10.846 -5.653 1.00 82.25 286 SER A CA 1
ATOM 2216 C C . SER A 1 286 ? 24.558 -11.556 -5.886 1.00 82.25 286 SER A C 1
ATOM 2218 O O . SER A 1 286 ? 25.328 -11.099 -6.729 1.00 82.25 286 SER A O 1
ATOM 2220 N N . VAL A 1 287 ? 24.894 -12.579 -5.093 1.00 77.44 287 VAL A N 1
ATOM 2221 C CA . VAL A 1 287 ? 26.199 -13.274 -5.156 1.00 77.44 287 VAL A CA 1
ATOM 2222 C C . VAL A 1 287 ? 26.090 -14.750 -5.535 1.00 77.44 287 VAL A C 1
ATOM 2224 O O . VAL A 1 287 ? 27.106 -15.445 -5.550 1.00 77.44 287 VAL A O 1
ATOM 2227 N N . THR A 1 288 ? 24.876 -15.217 -5.813 1.00 63.44 288 THR A N 1
ATOM 2228 C CA . THR A 1 288 ? 24.560 -16.559 -6.314 1.00 63.44 288 THR A CA 1
ATOM 2229 C C . THR A 1 288 ? 24.439 -16.541 -7.825 1.00 63.44 288 THR A C 1
ATOM 2231 O O . THR A 1 288 ? 25.059 -17.416 -8.466 1.00 63.44 288 THR A O 1
#

Solvent-accessible surface area (backbone atoms only — not comparable to full-atom values): 18107 Å² total; per-residue (Å²): 141,91,85,84,86,86,85,87,89,81,89,87,87,89,86,90,80,89,82,84,88,83,91,86,80,94,71,83,76,84,71,84,74,80,76,82,45,65,68,55,54,52,32,44,48,42,28,66,50,30,62,64,31,40,38,81,56,78,44,76,43,37,26,49,36,79,49,56,72,75,67,65,72,52,60,92,90,47,46,100,69,50,33,77,62,48,53,46,43,29,73,53,32,26,39,44,69,42,74,79,44,78,28,42,71,72,56,32,56,51,50,48,55,49,26,60,75,66,70,60,67,54,82,40,65,81,77,97,47,69,69,59,52,52,52,34,56,77,68,64,74,59,61,77,38,46,65,49,54,73,35,32,54,43,73,68,58,51,54,54,52,57,73,62,49,64,61,62,57,52,77,31,43,55,99,90,30,31,55,59,83,73,88,81,85,89,79,84,63,81,81,77,89,85,75,65,60,70,46,30,59,77,70,70,54,75,87,67,90,49,71,68,44,49,55,53,50,30,50,48,40,37,75,67,35,77,81,71,61,56,56,49,100,85,68,48,64,57,43,77,48,72,82,63,43,92,75,43,49,46,60,74,86,51,73,54,88,46,44,42,50,70,63,38,46,77,73,72,32,40,59,70,27,81,40,70,47,98,87,70,46,83,40,56,23,68,80,104

Sequence (288 aa):
MNRLKQTLKKCVAFGVTGIMLILAGCKSPAGFVSNDNEEYNARMEEARTTPFGAYPETIEYTLGKMTSVNNSNMPENDTYTDNAYTRYIKSVINVQNVDVFEANDSQYDTNVSMVISMGSLPDIMVVSSQDEVEQLVEAGLIEDLTESYNNCISDRIRKMYESYGDSLKDMVTYDGKIMALPETNITDGPNLVWLRKDWMDKLGLSEPHTIDDVVNIVKHFISEDPGNNGVDASGKPNTVGLAVDTDVTGECGYSSEFLLDIIFACFGAYPKQWIMNDDGEIVYGSVT

Foldseek 3Di:
DPPDPDDDDDDDDDDDDDDDDDDDDDDDDPDPPPCPPVVLVVLCCCLQQEQQRAHPAAAEFEELAEADPPRVPFPPPAHPQRGPVQVVCCVGHVYGYDYPDYDYDVVSQVVLVVCLVVLNDTPDYDHDDLVSLVSCVVVVSFDQCQNVCVRRDDPVVVVQVVVVPCVQQVSQADPNTRGDHGDGDPDDDADDDDDDVQLCVVVVHDDDPDVVSLVVQLVCCQPVVSVPQAADPVRGGPGRSAQADPVQADAEPDPDPRHCQVVCVVVQAHANYFDQDPVRDTDHRNVD

Secondary structure (DSSP, 8-state):
---SS--------------------------------HHHHHHHHHHHHSTTPPPSSPEEEEEEEE--GGGGGPPTT--SSSSHHHHHHHHHH-EEEEEEEEE-HHHHHHHHHHHHHHT---SB---S-HHHHHHHHHTT-S---HHHHHHH--HHHHHHHHTT-SHHHHTTEETTEE-S-PPP--S---------HHHHHHHTPPPPSSHHHHHHHHHHHHHH-TT---B-TTS-B---SS---TT-S-SSS---TT--HHHHHHTT--TT-EEE-TTS-EEETT--

Radius of gyration: 32.05 Å; Cα contacts (8 Å, |Δi|>4): 291; chains: 1; bounding box: 75×48×105 Å